Protein AF-Q2JQ78-F1 (afdb_monomer)

Solvent-accessible surface area (backbone atoms only — not comparable to full-atom values): 18588 Å² total; per-residue (Å²): 128,64,67,67,65,54,50,42,49,51,51,59,55,33,36,48,46,85,69,67,53,50,72,36,75,57,33,72,91,80,55,42,45,44,37,65,23,71,69,42,45,49,36,38,41,48,26,50,30,53,57,26,46,60,62,73,39,66,63,47,40,80,35,76,85,45,30,61,22,7,20,29,17,6,35,26,30,44,56,63,72,50,88,55,52,74,58,56,84,85,44,54,62,59,44,74,51,17,34,50,19,23,56,42,23,47,77,50,73,47,72,48,88,76,69,90,59,97,54,70,27,56,49,55,20,34,63,52,29,37,42,66,44,30,71,55,80,77,35,52,51,48,39,44,47,34,30,44,70,64,30,60,31,36,38,30,28,26,56,12,67,33,80,44,83,50,96,95,42,38,36,31,9,32,14,36,32,56,83,26,70,37,86,84,52,73,73,56,87,56,49,41,46,74,21,65,78,21,68,42,63,82,34,42,84,47,70,92,54,62,75,36,72,48,67,31,38,43,28,47,62,45,93,93,48,60,55,43,54,90,61,50,44,77,46,39,25,35,65,84,81,63,49,76,43,57,69,43,76,76,38,71,21,62,69,81,35,60,52,50,31,41,21,31,39,48,41,89,65,61,67,74,39,50,34,34,40,40,40,31,43,33,20,55,68,83,47,74,68,39,72,48,73,46,45,29,30,30,37,58,74,72,69,75,64,90,81,70,80,74,79,81,74,88,75,67,90,71,68,87,78,80,81,72,82,88,76,84,83,75,63,85,72,96,78,132

Sequence (336 aa):
MPIASFLCRLDRQTRSFTGPIYAEQPQVATCNPGRLTPAAAQKMMDRLNFLRLLHQLPPVKLNPQFLEAAQQAALMQVANGTLSHQPPPSWRCFTPAGEAGSRFSNLAVGPILELNGPDPGRVLARQVDIYFAEPGRENFVDVGHRRWNLYPQYAQGAYGIVFDPRAGRVTQANANWIFGFDESVPDPEFIAFPEKDGYLYRLEGFSGQPLSAYRWSFSVPSRGGKADLSQAQVRITDALSGEPVPVGDLRVGDPAFGLETLTYSVGSIQPNRNYTFEISGIRLNGGPPRSYRYTTALYDCDPQTSQRPAPLTEGLGIPPRLLWQREPFNSFNPLN

Nearest PDB structures (foldseek):
  5vhg-assembly1_A  TM=5.934E-01  e=1.407E-04  Homo sapiens
  3u3l-assembly1_C  TM=5.847E-01  e=9.484E-02  Tabanus yao
  3u3u-assembly1_C  TM=5.518E-01  e=7.109E-02  Tabanus yao
  6atz-assembly2_D  TM=3.878E-01  e=2.827E-02  Homo sapiens
  3r18-assembly1_A-2  TM=4.630E-01  e=2.385E-01  Gallus gallus

Radius of gyration: 19.91 Å; Cα contacts (8 Å, |Δi|>4): 704; chains: 1; bounding box: 54×47×58 Å

Mean predicted aligned error: 8.33 Å

Secondary structure (DSSP, 8-state):
--HHHHHHHHHHHHT---S-SEEE--BTTTTB--EE-HHHHHHHHHHHHHHHHHTTPPPPEE-HHHHHHHHHHHHHHHHHTS--SS--TTSTT--HHHHHHHHTEEEEEEEETT-SSS-THHHHGGGTTHHHH--STTHHHH-HHHHHHT-TTB-EEEEEEEEEEETTEEEEEEEEE---B-TTSPPPS-EEESPTT-B----TTSTTS-GGGSPEEEE---TTS-EE-TT-EEEEEETTT-PEEPEEEEEEPPTTSSS-EEEEEE----TT-EEEEEEEEEEETT--EEEEEEEEE---SSPPPS-----SSSSS---GGGS-------------

pLDDT: mean 82.36, std 19.75, range [24.27, 98.62]

Structure (mmCIF, N/CA/C/O backbone):
data_AF-Q2JQ78-F1
#
_entry.id   AF-Q2JQ78-F1
#
loop_
_atom_site.group_PDB
_atom_site.id
_atom_site.type_symbol
_atom_site.label_atom_id
_atom_site.label_alt_id
_atom_site.label_comp_id
_atom_site.label_asym_id
_atom_site.label_entity_id
_atom_site.label_seq_id
_atom_site.pdbx_PDB_ins_code
_atom_site.Cartn_x
_atom_site.Cartn_y
_atom_site.Cartn_z
_atom_site.occupancy
_atom_site.B_iso_or_equiv
_atom_site.auth_seq_id
_atom_site.auth_comp_id
_atom_site.auth_asym_id
_atom_site.auth_atom_id
_atom_site.pdbx_PDB_model_num
ATOM 1 N N . MET A 1 1 ? -17.417 23.786 1.562 1.00 49.81 1 MET A N 1
ATOM 2 C CA . MET A 1 1 ? -17.622 22.462 0.925 1.00 49.81 1 MET A CA 1
ATOM 3 C C . MET A 1 1 ? -17.440 21.414 2.007 1.00 49.81 1 MET A C 1
ATOM 5 O O . MET A 1 1 ? -16.446 21.537 2.713 1.00 49.81 1 MET A O 1
ATOM 9 N N . PRO A 1 2 ? -18.353 20.449 2.200 1.00 73.94 2 PRO A N 1
ATOM 10 C CA . PRO A 1 2 ? -18.139 19.410 3.204 1.00 73.94 2 PRO A CA 1
ATOM 11 C C . PRO A 1 2 ? -16.862 18.624 2.864 1.00 73.94 2 PRO A C 1
ATOM 13 O O . PRO A 1 2 ? -16.598 18.356 1.689 1.00 73.94 2 PRO A O 1
ATOM 16 N N . ILE A 1 3 ? -16.060 18.304 3.885 1.00 76.50 3 ILE A N 1
ATOM 17 C CA . ILE A 1 3 ? -14.733 17.664 3.775 1.00 76.50 3 ILE A CA 1
ATOM 18 C C . ILE A 1 3 ? -14.784 16.414 2.878 1.00 76.50 3 ILE A C 1
ATOM 20 O O . ILE A 1 3 ? -13.927 16.245 2.013 1.00 76.50 3 ILE A O 1
ATOM 24 N N . ALA A 1 4 ? -15.855 15.620 2.972 1.00 76.12 4 ALA A N 1
ATOM 25 C CA . ALA A 1 4 ? -16.069 14.433 2.143 1.00 76.12 4 ALA A CA 1
ATOM 26 C C . ALA A 1 4 ? -16.070 14.730 0.629 1.00 76.12 4 ALA A C 1
ATOM 28 O O . ALA A 1 4 ? -15.427 14.024 -0.141 1.00 76.12 4 ALA A O 1
ATOM 29 N N . SER A 1 5 ? -16.717 15.810 0.173 1.00 80.25 5 SER A N 1
ATOM 30 C CA . SER A 1 5 ? -16.731 16.162 -1.257 1.00 80.25 5 SER A CA 1
ATOM 31 C C . SER A 1 5 ? -15.359 16.597 -1.769 1.00 80.25 5 SER A C 1
ATOM 33 O O . SER A 1 5 ? -15.053 16.418 -2.948 1.00 80.25 5 SER A O 1
ATOM 35 N N . PHE A 1 6 ? -14.540 17.199 -0.906 1.00 84.62 6 PHE A N 1
ATOM 36 C CA . PHE A 1 6 ? -13.162 17.538 -1.245 1.00 84.62 6 PHE A CA 1
ATOM 37 C C . PHE A 1 6 ? -12.303 16.273 -1.361 1.00 84.62 6 PHE A C 1
ATOM 39 O O . PHE A 1 6 ? -11.640 16.103 -2.384 1.00 84.62 6 PHE A O 1
ATOM 46 N N . LEU A 1 7 ? -12.403 15.354 -0.395 1.00 84.12 7 LEU A N 1
ATOM 47 C CA . LEU A 1 7 ? -11.703 14.067 -0.422 1.00 84.12 7 LEU A CA 1
ATOM 48 C C . LEU A 1 7 ? -12.108 13.206 -1.629 1.00 84.12 7 LEU A C 1
ATOM 50 O O . LEU A 1 7 ? -11.225 12.720 -2.328 1.00 84.12 7 LEU A O 1
ATOM 54 N N . CYS A 1 8 ? -13.400 13.134 -1.978 1.00 83.12 8 CYS A N 1
ATOM 55 C CA . CYS A 1 8 ? -13.855 12.452 -3.200 1.00 83.12 8 CYS A CA 1
ATOM 56 C C . CYS A 1 8 ? -13.219 13.021 -4.476 1.00 83.12 8 CYS A C 1
ATOM 58 O O . CYS A 1 8 ? -12.917 12.286 -5.417 1.00 83.12 8 CYS A O 1
ATOM 60 N N . ARG A 1 9 ? -13.034 14.346 -4.557 1.00 86.25 9 ARG A N 1
ATOM 61 C CA . ARG A 1 9 ? -12.376 14.954 -5.723 1.00 86.25 9 ARG A CA 1
ATOM 62 C C . ARG A 1 9 ? -10.888 14.631 -5.756 1.00 86.25 9 ARG A C 1
ATOM 64 O O . ARG A 1 9 ? -10.391 14.314 -6.833 1.00 86.25 9 ARG A O 1
ATOM 71 N N . LEU A 1 10 ? -10.205 14.680 -4.612 1.00 88.44 10 LEU A N 1
ATOM 72 C CA . LEU A 1 10 ? -8.795 14.295 -4.517 1.00 88.44 10 LEU A CA 1
ATOM 73 C C . LEU A 1 10 ? -8.581 12.816 -4.858 1.00 88.44 10 LEU A C 1
ATOM 75 O O . LEU A 1 10 ? -7.669 12.500 -5.618 1.00 88.44 10 LEU A O 1
ATOM 79 N N . ASP A 1 11 ? -9.445 11.916 -4.388 1.00 86.81 11 ASP A N 1
ATOM 80 C CA . ASP A 1 11 ? -9.409 10.497 -4.756 1.00 86.81 11 ASP A CA 1
ATOM 81 C C . ASP A 1 11 ? -9.483 10.318 -6.280 1.00 86.81 11 ASP A C 1
ATOM 83 O O . ASP A 1 11 ? -8.595 9.722 -6.897 1.00 86.81 11 ASP A O 1
ATOM 87 N N . ARG A 1 12 ? -10.492 10.927 -6.916 1.00 85.56 12 ARG A N 1
ATOM 88 C CA . ARG A 1 12 ? -10.679 10.870 -8.375 1.00 85.56 12 ARG A CA 1
ATOM 89 C C . ARG A 1 12 ? -9.495 11.441 -9.147 1.00 85.56 12 ARG A C 1
ATOM 91 O O . ARG A 1 12 ? -9.110 10.882 -10.178 1.00 85.56 12 ARG A O 1
ATOM 98 N N . GLN A 1 13 ? -8.930 12.542 -8.657 1.00 88.81 13 GLN A N 1
ATOM 99 C CA . GLN A 1 13 ? -7.751 13.162 -9.246 1.00 88.81 13 GLN A CA 1
ATOM 100 C C . GLN A 1 13 ? -6.528 12.258 -9.121 1.00 88.81 13 GLN A C 1
ATOM 102 O O . GLN A 1 13 ? -5.832 12.072 -10.113 1.00 88.81 13 GLN A O 1
ATOM 107 N N . THR A 1 14 ? -6.257 11.669 -7.956 1.00 89.69 14 THR A N 1
ATOM 108 C CA . THR A 1 14 ? -5.029 10.889 -7.720 1.00 89.69 14 THR A CA 1
ATOM 109 C C . THR A 1 14 ? -5.043 9.505 -8.358 1.00 89.69 14 THR A C 1
ATOM 111 O O . THR A 1 14 ? -3.990 9.027 -8.764 1.00 89.69 14 THR A O 1
ATOM 114 N N . ARG A 1 15 ? -6.208 8.886 -8.560 1.00 85.06 15 ARG A N 1
ATOM 115 C CA . ARG A 1 15 ? -6.311 7.561 -9.202 1.00 85.06 15 ARG A CA 1
ATOM 116 C C . ARG A 1 15 ? -6.318 7.569 -10.737 1.00 85.06 15 ARG A C 1
ATOM 118 O O . ARG A 1 15 ? -6.334 6.503 -11.344 1.00 85.06 15 ARG A O 1
ATOM 125 N N . SER A 1 16 ? -6.364 8.744 -11.365 1.00 84.75 16 SER A N 1
ATOM 126 C CA . SER A 1 16 ? -6.473 8.880 -12.825 1.00 84.75 16 SER A CA 1
ATOM 127 C C . SER A 1 16 ? -5.202 9.498 -13.399 1.00 84.75 16 SER A C 1
ATOM 129 O O . SER A 1 16 ? -4.798 10.580 -12.972 1.00 84.75 16 SER A O 1
ATOM 131 N N . PHE A 1 17 ? -4.581 8.843 -14.378 1.00 88.56 17 PHE A N 1
ATOM 132 C CA . PHE A 1 17 ? -3.458 9.390 -15.136 1.00 88.56 17 PHE A CA 1
ATOM 133 C C . PHE A 1 17 ? -3.844 9.561 -16.603 1.00 88.56 17 PHE A C 1
ATOM 135 O O . PHE A 1 17 ? -4.553 8.730 -17.164 1.00 88.56 17 PHE A O 1
ATOM 142 N N . THR A 1 18 ? -3.356 10.630 -17.223 1.00 87.44 18 THR A N 1
ATOM 143 C CA . THR A 1 18 ? -3.492 10.872 -18.659 1.00 87.44 18 THR A CA 1
ATOM 144 C C . THR A 1 18 ? -2.144 11.344 -19.167 1.00 87.44 18 THR A C 1
ATOM 146 O O . THR A 1 18 ? -1.603 12.329 -18.669 1.00 87.44 18 THR A O 1
ATOM 149 N N . GLY A 1 19 ? -1.593 10.621 -20.135 1.00 88.75 19 GLY A N 1
ATOM 150 C CA . GLY A 1 19 ? -0.266 10.883 -20.674 1.00 88.75 19 GLY A CA 1
ATOM 151 C C . GLY A 1 19 ? 0.529 9.599 -20.903 1.00 88.75 19 GLY A C 1
ATOM 152 O O . GLY A 1 19 ? 0.076 8.507 -20.549 1.00 88.75 19 GLY A O 1
ATOM 153 N N . PRO A 1 20 ? 1.722 9.708 -21.505 1.00 90.88 20 PRO A N 1
ATOM 154 C CA . PRO A 1 20 ? 2.583 8.558 -21.730 1.00 90.88 20 PRO A CA 1
ATOM 155 C C . PRO A 1 20 ? 3.099 7.998 -20.400 1.00 90.88 20 PRO A C 1
ATOM 157 O O . PRO A 1 20 ? 3.722 8.708 -19.606 1.00 90.88 20 PRO A O 1
ATOM 160 N N . ILE A 1 21 ? 2.866 6.704 -20.172 1.00 92.25 21 ILE A N 1
ATOM 161 C CA . ILE A 1 21 ? 3.424 5.983 -19.018 1.00 92.25 21 ILE A CA 1
ATOM 162 C C . ILE A 1 21 ? 4.933 5.825 -19.176 1.00 92.25 21 ILE A C 1
ATOM 164 O O . ILE A 1 21 ? 5.691 6.071 -18.242 1.00 92.25 21 ILE A O 1
ATOM 168 N N . TYR A 1 22 ? 5.362 5.453 -20.379 1.00 94.81 22 TYR A N 1
ATOM 169 C CA . TYR A 1 22 ? 6.739 5.105 -20.680 1.00 94.81 22 TYR A CA 1
ATOM 170 C C . TYR A 1 22 ? 7.429 6.205 -21.485 1.00 94.81 22 TYR A C 1
ATOM 172 O O . TYR A 1 22 ? 6.936 6.617 -22.533 1.00 94.81 22 TYR A O 1
ATOM 180 N N . ALA A 1 23 ? 8.581 6.658 -20.991 1.00 96.50 23 ALA A N 1
ATOM 181 C CA . ALA A 1 23 ? 9.566 7.388 -21.783 1.00 96.50 23 ALA A CA 1
ATOM 182 C C . ALA A 1 23 ? 10.298 6.438 -22.745 1.00 96.50 23 ALA A C 1
ATOM 184 O O . ALA A 1 23 ? 10.676 6.837 -23.841 1.00 96.50 23 ALA A O 1
ATOM 185 N N . GLU A 1 24 ? 10.459 5.178 -22.338 1.00 96.94 24 GLU A N 1
ATOM 186 C CA . GLU A 1 24 ? 10.954 4.079 -23.162 1.00 96.94 24 GLU A CA 1
ATOM 187 C C . GLU A 1 24 ? 10.096 2.842 -22.897 1.00 96.94 24 GLU A C 1
ATOM 189 O O . GLU A 1 24 ? 9.910 2.453 -21.743 1.00 96.94 24 GLU A O 1
ATOM 194 N N . GLN A 1 25 ? 9.538 2.252 -23.953 1.00 94.94 25 GLN A N 1
ATOM 195 C CA . GLN A 1 25 ? 8.624 1.118 -23.828 1.00 94.94 25 GLN A CA 1
ATOM 196 C C . GLN A 1 25 ? 9.365 -0.130 -23.320 1.00 94.94 25 GLN A C 1
ATOM 198 O O . GLN A 1 25 ? 10.404 -0.475 -23.890 1.00 94.94 25 GLN A O 1
ATOM 203 N N . PRO A 1 26 ? 8.839 -0.837 -22.302 1.00 95.19 26 PRO A N 1
ATOM 204 C CA . PRO A 1 26 ? 9.400 -2.113 -21.883 1.00 95.19 26 PRO A CA 1
ATOM 205 C C . PRO A 1 26 ? 9.226 -3.165 -22.983 1.00 95.19 26 PRO A C 1
ATOM 207 O O . PRO A 1 26 ? 8.219 -3.193 -23.691 1.00 95.19 26 PRO A O 1
ATOM 210 N N . GLN A 1 27 ? 10.194 -4.069 -23.100 1.00 94.50 27 GLN A N 1
ATOM 211 C CA . GLN A 1 27 ? 10.146 -5.200 -24.021 1.00 94.50 27 GLN A CA 1
ATOM 212 C C . GLN A 1 27 ? 10.520 -6.481 -23.280 1.00 94.50 27 GLN A C 1
ATOM 214 O O . GLN A 1 27 ? 11.691 -6.813 -23.101 1.00 94.50 27 GLN A O 1
ATOM 219 N N . VAL A 1 28 ? 9.504 -7.247 -22.888 1.00 93.88 28 VAL A N 1
ATOM 220 C CA . VAL A 1 28 ? 9.691 -8.512 -22.161 1.00 93.88 28 VAL A CA 1
ATOM 221 C C . VAL A 1 28 ? 10.405 -9.565 -23.015 1.00 93.88 28 VAL A C 1
ATOM 223 O O . VAL A 1 28 ? 11.178 -10.377 -22.503 1.00 93.88 28 VAL A O 1
ATOM 226 N N . ALA A 1 29 ? 10.201 -9.528 -24.336 1.00 92.75 29 ALA A N 1
ATOM 227 C CA . ALA A 1 29 ? 10.841 -10.448 -25.271 1.00 92.75 29 ALA A CA 1
ATOM 228 C C . ALA A 1 29 ? 12.377 -10.351 -25.233 1.00 92.75 29 ALA A C 1
ATOM 230 O O . ALA A 1 29 ? 13.047 -11.383 -25.183 1.00 92.75 29 ALA A O 1
ATOM 231 N N . THR A 1 30 ? 12.903 -9.125 -25.208 1.00 95.75 30 THR A N 1
ATOM 232 C CA . THR A 1 30 ? 14.333 -8.782 -25.286 1.00 95.75 30 THR A CA 1
ATOM 233 C C . THR A 1 30 ? 14.927 -8.366 -23.938 1.00 95.75 30 THR A C 1
ATOM 235 O O . THR A 1 30 ? 16.081 -7.957 -23.879 1.00 95.75 30 THR A O 1
ATOM 238 N N . CYS A 1 31 ? 14.158 -8.493 -22.854 1.00 97.38 31 CYS A N 1
ATOM 239 C CA . CYS A 1 31 ? 14.548 -8.103 -21.502 1.00 97.38 31 CYS A CA 1
ATOM 240 C C . CYS A 1 31 ? 14.942 -6.626 -21.347 1.00 97.38 31 CYS A C 1
ATOM 242 O O . CYS A 1 31 ? 15.781 -6.290 -20.515 1.00 97.38 31 CYS A O 1
ATOM 244 N N . ASN A 1 32 ? 14.297 -5.735 -22.104 1.00 97.56 32 ASN A N 1
ATOM 245 C CA . ASN A 1 32 ? 14.408 -4.300 -21.867 1.00 97.56 32 ASN A CA 1
ATOM 246 C C . ASN A 1 32 ? 13.359 -3.868 -20.818 1.00 97.56 32 ASN A C 1
ATOM 248 O O . ASN A 1 32 ? 12.160 -3.998 -21.087 1.00 97.56 32 ASN A O 1
ATOM 252 N N . PRO A 1 33 ? 13.758 -3.340 -19.646 1.00 96.12 33 PRO A N 1
ATOM 253 C CA . PRO A 1 33 ? 12.820 -2.875 -18.617 1.00 96.12 33 PRO A CA 1
ATOM 254 C C . PRO A 1 33 ? 12.036 -1.623 -19.025 1.00 96.12 33 PRO A C 1
ATOM 256 O O . PRO A 1 33 ? 11.016 -1.311 -18.404 1.00 96.12 33 PRO A O 1
ATOM 259 N N . GLY A 1 34 ? 12.485 -0.914 -20.063 1.00 96.62 34 GLY A N 1
ATOM 260 C CA . GLY A 1 34 ? 11.975 0.398 -20.421 1.00 96.62 34 GLY A CA 1
ATOM 261 C C . GLY A 1 34 ? 12.213 1.415 -19.306 1.00 96.62 34 GLY A C 1
ATOM 262 O O . GLY A 1 34 ? 12.994 1.204 -18.376 1.00 96.62 34 GLY A O 1
ATOM 263 N N . ARG A 1 35 ? 11.510 2.543 -19.385 1.00 96.75 35 ARG A N 1
ATOM 264 C CA . ARG A 1 35 ? 11.612 3.623 -18.402 1.00 96.75 35 ARG A CA 1
ATOM 265 C C . ARG A 1 35 ? 10.306 4.385 -18.302 1.00 96.75 35 ARG A C 1
ATOM 267 O O . ARG A 1 35 ? 9.748 4.797 -19.318 1.00 96.75 35 ARG A O 1
ATOM 274 N N . LEU A 1 36 ? 9.843 4.622 -17.079 1.00 96.69 36 LEU A N 1
ATOM 275 C CA . LEU A 1 36 ? 8.675 5.463 -16.827 1.00 96.69 36 LEU A CA 1
ATOM 276 C C . LEU A 1 36 ? 8.971 6.931 -17.144 1.00 96.69 36 LEU A C 1
ATOM 278 O O . LEU A 1 36 ? 10.099 7.408 -16.997 1.00 96.69 36 LEU A O 1
ATOM 282 N N . THR A 1 37 ? 7.946 7.674 -17.556 1.00 96.94 37 THR A N 1
ATOM 283 C CA . THR A 1 37 ? 8.034 9.135 -17.565 1.00 96.94 37 THR A CA 1
ATOM 284 C C . THR A 1 37 ? 8.059 9.662 -16.125 1.00 96.94 37 THR A C 1
ATOM 286 O O . THR A 1 37 ? 7.443 9.056 -15.241 1.00 96.94 37 THR A O 1
ATOM 289 N N . PRO A 1 38 ? 8.706 10.814 -15.858 1.00 96.19 38 PRO A N 1
ATOM 290 C CA . PRO A 1 38 ? 8.665 11.430 -14.531 1.00 96.19 38 PRO A CA 1
ATOM 291 C C . PRO A 1 38 ? 7.235 11.675 -14.032 1.00 96.19 38 PRO A C 1
ATOM 293 O O . PRO A 1 38 ? 6.947 11.461 -12.860 1.00 96.19 38 PRO A O 1
ATOM 296 N N . ALA A 1 39 ? 6.320 12.054 -14.933 1.00 95.88 39 ALA A N 1
ATOM 297 C CA . ALA A 1 39 ? 4.914 12.268 -14.606 1.00 95.88 39 ALA A CA 1
ATOM 298 C C . ALA A 1 39 ? 4.204 10.972 -14.181 1.00 95.88 39 ALA A C 1
ATOM 300 O O . ALA A 1 39 ? 3.449 10.986 -13.213 1.00 95.88 39 ALA A O 1
ATOM 301 N N . ALA A 1 40 ? 4.459 9.851 -14.864 1.00 95.31 40 ALA A N 1
ATOM 302 C CA . ALA A 1 40 ? 3.882 8.556 -14.507 1.00 95.31 40 ALA A CA 1
ATOM 303 C C . ALA A 1 40 ? 4.417 8.042 -13.161 1.00 95.31 40 ALA A C 1
ATOM 305 O O . ALA A 1 40 ? 3.631 7.623 -12.311 1.00 95.31 40 ALA A O 1
ATOM 306 N N . ALA A 1 41 ? 5.733 8.136 -12.941 1.00 96.19 41 ALA A N 1
ATOM 307 C CA . ALA A 1 41 ? 6.358 7.760 -11.673 1.00 96.19 41 ALA A CA 1
ATOM 308 C C . ALA A 1 41 ? 5.816 8.600 -10.505 1.00 96.19 41 ALA A C 1
ATOM 310 O O . ALA A 1 41 ? 5.381 8.053 -9.491 1.00 96.19 41 ALA A O 1
ATOM 311 N N . GLN A 1 42 ? 5.762 9.927 -10.673 1.00 96.75 42 GLN A N 1
ATOM 312 C CA . GLN A 1 42 ? 5.208 10.824 -9.661 1.00 96.75 42 GLN A CA 1
ATOM 313 C C . GLN A 1 42 ? 3.733 10.520 -9.387 1.00 96.75 42 GLN A C 1
ATOM 315 O O . GLN A 1 42 ? 3.306 10.550 -8.239 1.00 96.75 42 GLN A O 1
ATOM 320 N N . LYS A 1 43 ? 2.958 10.143 -10.408 1.00 96.19 43 LYS A N 1
ATOM 321 C CA . LYS A 1 43 ? 1.535 9.857 -10.234 1.00 96.19 43 LYS A CA 1
ATOM 322 C C . LYS A 1 43 ? 1.253 8.685 -9.293 1.00 96.19 43 LYS A C 1
ATOM 324 O O . LYS A 1 43 ? 0.303 8.746 -8.513 1.00 96.19 43 LYS A O 1
ATOM 329 N N . MET A 1 44 ? 2.054 7.623 -9.356 1.00 95.88 44 MET A N 1
ATOM 330 C CA . MET A 1 44 ? 1.917 6.498 -8.424 1.00 95.88 44 MET A CA 1
ATOM 331 C C . MET A 1 44 ? 2.254 6.938 -6.990 1.00 95.88 44 MET A C 1
ATOM 333 O O . MET A 1 44 ? 1.544 6.576 -6.052 1.00 95.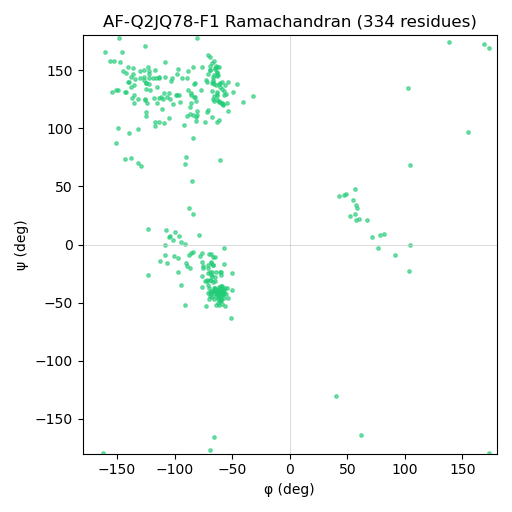88 44 MET A O 1
ATOM 337 N N . MET A 1 45 ? 3.255 7.810 -6.825 1.00 97.38 45 MET A N 1
ATOM 338 C CA . MET A 1 45 ? 3.569 8.413 -5.525 1.00 97.38 45 MET A CA 1
ATOM 339 C C . MET A 1 45 ? 2.444 9.321 -5.019 1.00 97.38 45 MET A C 1
ATOM 341 O O . MET A 1 45 ? 2.108 9.262 -3.841 1.00 97.38 45 MET A O 1
ATOM 345 N N . ASP A 1 46 ? 1.811 10.115 -5.886 1.00 96.75 46 ASP A N 1
ATOM 346 C CA . ASP A 1 46 ? 0.669 10.961 -5.517 1.00 96.75 46 ASP A CA 1
ATOM 347 C C . ASP A 1 46 ? -0.507 10.119 -5.017 1.00 96.75 46 ASP A C 1
ATOM 349 O O . ASP A 1 46 ? -1.169 10.490 -4.046 1.00 96.75 46 ASP A O 1
ATOM 353 N N . ARG A 1 47 ? -0.756 8.965 -5.653 1.00 95.19 47 ARG A N 1
ATOM 354 C CA . ARG A 1 47 ? -1.781 8.032 -5.188 1.00 95.19 47 ARG A CA 1
ATOM 355 C C . ARG A 1 47 ? -1.434 7.471 -3.817 1.00 95.19 47 ARG A C 1
ATOM 357 O O . ARG A 1 47 ? -2.257 7.603 -2.919 1.00 95.19 47 ARG A O 1
ATOM 364 N N . LEU A 1 48 ? -0.226 6.935 -3.632 1.00 96.44 48 LEU A N 1
ATOM 365 C CA . LEU A 1 48 ? 0.251 6.453 -2.330 1.00 96.44 48 LEU A CA 1
ATOM 366 C C . LEU A 1 48 ? 0.122 7.534 -1.247 1.00 96.44 48 LEU A C 1
ATOM 368 O O . LEU A 1 48 ? -0.379 7.268 -0.156 1.00 96.44 48 LEU A O 1
ATOM 372 N N . ASN A 1 49 ? 0.533 8.761 -1.557 1.00 97.19 49 ASN A N 1
ATOM 373 C CA . ASN A 1 49 ? 0.505 9.879 -0.624 1.00 97.19 49 ASN A CA 1
ATOM 374 C C . ASN A 1 49 ? -0.912 10.345 -0.297 1.00 97.19 49 ASN A C 1
ATOM 376 O O . ASN A 1 49 ? -1.145 10.776 0.827 1.00 97.19 49 ASN A O 1
ATOM 380 N N . PHE A 1 50 ? -1.869 10.208 -1.217 1.00 93.88 50 PHE A N 1
ATOM 381 C CA . PHE A 1 50 ? -3.280 10.390 -0.888 1.00 93.88 50 PHE A CA 1
ATOM 382 C C . PHE A 1 50 ? -3.763 9.338 0.113 1.00 93.88 50 PHE A C 1
ATOM 384 O O . PHE A 1 50 ? -4.400 9.707 1.094 1.00 93.88 50 PHE A O 1
ATOM 391 N N . LEU A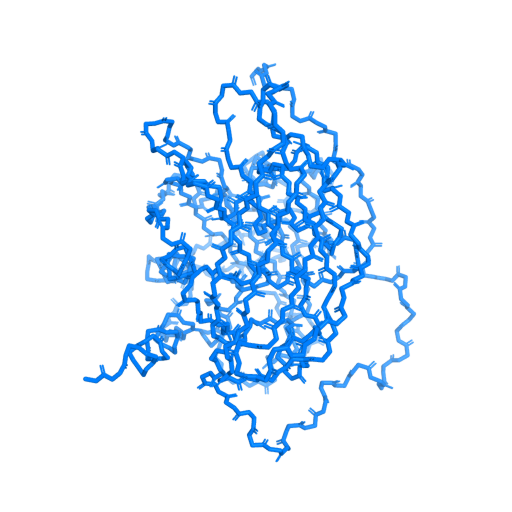 1 51 ? -3.406 8.059 -0.065 1.00 92.44 51 LEU A N 1
ATOM 392 C CA . LEU A 1 51 ? -3.779 7.023 0.907 1.00 92.44 51 LEU A CA 1
ATOM 393 C C . LEU A 1 51 ? -3.137 7.317 2.269 1.00 92.44 51 LEU A C 1
ATOM 395 O O . LEU A 1 51 ? -3.828 7.356 3.279 1.00 92.44 51 LEU A O 1
ATOM 399 N N . ARG A 1 52 ? -1.839 7.636 2.302 1.00 94.69 52 ARG A N 1
ATOM 400 C CA . ARG A 1 52 ? -1.119 8.005 3.535 1.00 94.69 52 ARG A CA 1
ATOM 401 C C . ARG A 1 52 ? -1.684 9.255 4.215 1.00 94.69 52 ARG A C 1
ATOM 403 O O . ARG A 1 52 ? -1.755 9.282 5.441 1.00 94.69 52 ARG A O 1
ATOM 410 N N . LEU A 1 53 ? -2.140 10.245 3.444 1.00 92.69 53 LEU A N 1
ATOM 411 C CA . LEU A 1 53 ? -2.795 11.448 3.965 1.00 92.69 53 LEU A CA 1
ATOM 412 C C . LEU A 1 53 ? -4.058 11.107 4.763 1.00 92.69 53 LEU A C 1
ATOM 414 O O . LEU A 1 53 ? -4.272 11.700 5.818 1.00 92.69 53 LEU A O 1
ATOM 418 N N . LEU A 1 54 ? -4.865 10.147 4.299 1.00 89.50 54 LEU A N 1
ATOM 419 C CA . LEU A 1 54 ? -6.057 9.699 5.029 1.00 89.50 54 LEU A CA 1
ATOM 420 C C . LEU A 1 54 ? -5.673 9.142 6.408 1.00 89.50 54 LEU A C 1
ATOM 422 O O . LEU A 1 54 ? -6.273 9.498 7.418 1.00 89.50 54 LEU A O 1
ATOM 426 N N . HIS A 1 55 ? -4.579 8.383 6.481 1.00 91.81 55 HIS A N 1
ATOM 427 C CA . HIS A 1 55 ? -4.029 7.871 7.740 1.00 91.81 55 HIS A CA 1
ATOM 428 C C . HIS A 1 55 ? -3.207 8.902 8.539 1.00 91.81 55 HIS A C 1
ATOM 430 O O . HIS A 1 55 ? -2.592 8.537 9.539 1.00 91.81 55 HIS A O 1
ATOM 436 N N . GLN A 1 56 ? -3.197 10.178 8.132 1.00 91.88 56 GLN A N 1
ATOM 437 C CA . GLN A 1 56 ? -2.450 11.266 8.783 1.00 91.88 56 GLN A CA 1
ATOM 438 C C . GLN A 1 56 ? -0.935 11.007 8.842 1.00 91.88 56 GLN A C 1
ATOM 440 O O . GLN A 1 56 ? -0.249 11.436 9.770 1.00 91.88 56 GLN A O 1
ATOM 445 N N . LEU A 1 57 ? -0.407 10.304 7.839 1.00 94.19 57 LEU A N 1
ATOM 446 C CA . LEU A 1 57 ? 1.012 9.993 7.705 1.00 94.19 57 LEU A CA 1
ATOM 447 C C . LEU A 1 57 ? 1.713 10.991 6.772 1.00 94.19 57 LEU A C 1
ATOM 449 O O . LEU A 1 57 ? 1.094 11.504 5.833 1.00 94.19 57 LEU A O 1
ATOM 453 N N . PRO A 1 58 ? 3.019 11.247 6.973 1.00 96.06 58 PRO A N 1
ATOM 454 C CA . PRO A 1 58 ? 3.784 12.100 6.076 1.00 96.06 58 PRO A CA 1
ATOM 455 C C . PRO A 1 58 ? 3.896 11.482 4.672 1.00 96.06 58 PRO A C 1
ATOM 457 O O . PRO A 1 58 ? 3.880 10.252 4.527 1.00 96.06 58 PRO A O 1
ATOM 460 N N . PRO A 1 59 ? 4.039 12.316 3.628 1.00 97.62 59 PRO A N 1
ATOM 461 C CA . PRO A 1 59 ? 4.192 11.834 2.265 1.00 97.62 59 PRO A CA 1
ATOM 462 C C . PRO A 1 59 ? 5.560 11.175 2.046 1.00 97.62 59 PRO A C 1
ATOM 464 O O . PRO A 1 59 ? 6.578 11.620 2.573 1.00 97.62 59 PRO A O 1
ATOM 467 N N . VAL A 1 60 ? 5.578 10.162 1.186 1.00 98.38 60 VAL A N 1
ATOM 468 C CA . VAL A 1 60 ? 6.776 9.521 0.644 1.00 98.38 60 VAL A CA 1
ATOM 469 C C . VAL A 1 60 ? 7.245 10.307 -0.577 1.00 98.38 60 VAL A C 1
ATOM 471 O O . VAL A 1 60 ? 6.473 10.575 -1.503 1.00 98.38 60 VAL A O 1
ATOM 474 N N . LYS A 1 61 ? 8.526 10.668 -0.605 1.00 98.19 61 LYS A N 1
ATOM 475 C CA . LYS A 1 61 ? 9.164 11.321 -1.750 1.00 98.19 61 LYS A CA 1
ATOM 476 C C . LYS A 1 61 ? 9.592 10.278 -2.778 1.00 98.19 61 LYS A C 1
ATOM 478 O O . LYS A 1 61 ? 10.145 9.240 -2.423 1.00 98.19 61 LYS A O 1
ATOM 483 N N . LEU A 1 62 ? 9.383 10.574 -4.059 1.00 97.94 62 LEU A N 1
ATOM 484 C CA . LEU A 1 62 ? 9.974 9.781 -5.131 1.00 97.94 62 LEU A CA 1
ATOM 485 C C . LEU A 1 62 ? 11.503 9.855 -5.026 1.00 97.94 62 LEU A C 1
ATOM 487 O O . LEU A 1 62 ? 12.059 10.953 -5.071 1.00 97.94 62 LEU A O 1
ATOM 491 N N . ASN A 1 63 ? 12.174 8.709 -4.927 1.00 97.25 63 ASN A N 1
ATOM 492 C CA . ASN A 1 63 ? 13.624 8.623 -5.047 1.00 97.25 63 ASN A CA 1
ATOM 493 C C . ASN A 1 63 ? 13.995 8.036 -6.422 1.00 97.25 63 ASN A C 1
ATOM 495 O O . ASN A 1 63 ? 13.802 6.840 -6.656 1.00 97.25 63 ASN A O 1
ATOM 499 N N . PRO A 1 64 ? 14.555 8.851 -7.338 1.00 93.69 64 PRO A N 1
ATOM 500 C CA . PRO A 1 64 ? 14.933 8.389 -8.669 1.00 93.69 64 PRO A CA 1
ATOM 501 C C . PRO A 1 64 ? 15.966 7.257 -8.683 1.00 93.69 64 PRO A C 1
ATOM 503 O O . PRO A 1 64 ? 16.004 6.502 -9.649 1.00 93.69 64 PRO A O 1
ATOM 506 N N . GLN A 1 65 ? 16.773 7.107 -7.627 1.00 94.56 65 GLN A N 1
ATOM 507 C CA . GLN A 1 65 ? 17.777 6.042 -7.526 1.00 94.56 65 GLN A CA 1
ATOM 508 C C . GLN A 1 65 ? 17.138 4.651 -7.398 1.00 94.56 65 GLN A C 1
ATOM 510 O O . GLN A 1 65 ? 17.756 3.660 -7.770 1.00 94.56 65 GLN A O 1
ATOM 515 N N . PHE A 1 66 ? 15.893 4.564 -6.917 1.00 97.12 66 PHE A N 1
ATOM 516 C CA . PHE A 1 66 ? 15.178 3.293 -6.762 1.00 97.12 66 PHE A CA 1
ATOM 517 C C . PHE A 1 66 ? 14.368 2.905 -8.007 1.00 97.12 66 PHE A C 1
ATOM 519 O O . PHE A 1 66 ? 13.970 1.748 -8.145 1.00 97.12 66 PHE A O 1
ATOM 526 N N . LEU A 1 67 ? 14.128 3.847 -8.931 1.00 96.44 67 LEU A N 1
ATOM 527 C CA . LEU A 1 67 ? 13.284 3.619 -10.109 1.00 96.44 67 LEU A CA 1
ATOM 528 C C . LEU A 1 67 ? 13.833 2.527 -11.021 1.00 96.44 67 LEU A C 1
ATOM 530 O O . LEU A 1 67 ? 13.068 1.692 -11.494 1.00 96.44 67 LEU A O 1
ATOM 534 N N . GLU A 1 68 ? 15.141 2.531 -11.274 1.00 96.56 68 GLU A N 1
ATOM 535 C CA . GLU A 1 68 ? 15.758 1.561 -12.178 1.00 96.56 68 GLU A CA 1
ATOM 536 C C . GLU A 1 68 ? 15.589 0.130 -11.653 1.00 96.56 68 GLU A C 1
ATOM 538 O O . GLU A 1 68 ? 15.086 -0.740 -12.366 1.00 96.56 68 GLU A O 1
ATOM 543 N N . ALA A 1 69 ? 15.931 -0.098 -10.384 1.00 98.25 69 ALA A N 1
ATOM 544 C CA . ALA A 1 69 ? 15.797 -1.402 -9.747 1.00 98.25 69 ALA A CA 1
ATOM 545 C C . ALA A 1 69 ? 14.330 -1.856 -9.666 1.00 98.25 69 ALA A C 1
ATOM 547 O O . ALA A 1 69 ? 14.023 -3.004 -9.984 1.00 98.25 69 ALA A O 1
ATOM 548 N N . ALA A 1 70 ? 13.405 -0.956 -9.314 1.00 98.38 70 ALA A N 1
ATOM 549 C CA . ALA A 1 70 ? 11.977 -1.268 -9.274 1.00 98.38 70 ALA A CA 1
ATOM 550 C C . ALA A 1 70 ? 11.420 -1.615 -10.670 1.00 98.38 70 ALA A C 1
ATOM 552 O O . ALA A 1 70 ? 10.631 -2.550 -10.815 1.00 98.38 70 ALA A O 1
ATOM 553 N N . GLN A 1 71 ? 11.846 -0.907 -11.721 1.00 98.25 71 GLN A N 1
ATOM 554 C CA . GLN A 1 71 ? 11.416 -1.176 -13.095 1.00 98.25 71 GLN A CA 1
ATOM 555 C C . GLN A 1 71 ? 11.958 -2.521 -13.608 1.00 98.25 71 GLN A C 1
ATOM 557 O O . GLN A 1 71 ? 11.222 -3.279 -14.243 1.00 98.25 71 GLN A O 1
ATOM 562 N N . GLN A 1 72 ? 13.214 -2.854 -13.289 1.00 98.56 72 GLN A N 1
ATOM 563 C CA . GLN A 1 72 ? 13.799 -4.163 -13.598 1.00 98.56 72 GLN A CA 1
ATOM 564 C C . GLN A 1 72 ? 13.119 -5.296 -12.819 1.00 98.56 72 GLN A C 1
ATOM 566 O O . GLN A 1 72 ? 12.832 -6.342 -13.398 1.00 98.56 72 GLN A O 1
ATOM 571 N N . ALA A 1 73 ? 12.775 -5.074 -11.547 1.00 98.62 73 ALA A N 1
ATOM 572 C CA . ALA A 1 73 ? 11.996 -6.027 -10.764 1.00 98.62 73 ALA A CA 1
ATOM 573 C C . ALA A 1 73 ? 10.638 -6.297 -11.423 1.00 98.62 73 ALA A C 1
ATOM 575 O O . ALA A 1 73 ? 10.314 -7.447 -11.702 1.00 98.62 73 ALA A O 1
ATOM 576 N N . ALA A 1 74 ? 9.880 -5.250 -11.766 1.00 97.81 74 ALA A N 1
ATOM 577 C CA . ALA A 1 74 ? 8.603 -5.392 -12.465 1.00 97.81 74 ALA A CA 1
ATOM 578 C C . ALA A 1 74 ? 8.745 -6.184 -13.782 1.00 97.81 74 ALA A C 1
ATOM 580 O O . ALA A 1 74 ? 7.944 -7.082 -14.049 1.00 97.81 74 ALA A O 1
ATOM 581 N N . LEU A 1 75 ? 9.794 -5.922 -14.573 1.00 98.00 75 LEU A N 1
ATOM 582 C CA . LEU A 1 75 ? 10.094 -6.704 -15.775 1.00 98.00 75 LEU A CA 1
ATOM 583 C C . LEU A 1 75 ? 10.327 -8.188 -15.454 1.00 98.00 75 LEU A C 1
ATOM 585 O O . LEU A 1 75 ? 9.751 -9.047 -16.117 1.00 98.00 75 LEU A O 1
ATOM 589 N N . MET A 1 76 ? 11.148 -8.497 -14.448 1.00 98.00 76 MET A N 1
ATOM 590 C CA . MET A 1 76 ? 11.441 -9.874 -14.039 1.00 98.00 76 MET A CA 1
ATOM 591 C C . MET A 1 76 ? 10.176 -10.619 -13.605 1.00 98.00 76 MET A C 1
ATOM 593 O O . MET A 1 76 ? 9.929 -11.729 -14.082 1.00 98.00 76 MET A O 1
ATOM 597 N N . GLN A 1 77 ? 9.347 -10.003 -12.758 1.00 96.44 77 GLN A N 1
ATOM 598 C CA . GLN A 1 77 ? 8.105 -10.614 -12.279 1.00 96.44 77 GLN A CA 1
ATOM 599 C C . GLN A 1 77 ? 7.150 -10.920 -13.451 1.00 96.44 77 GLN A C 1
ATOM 601 O O . GLN A 1 77 ? 6.662 -12.043 -13.596 1.00 96.44 77 GLN A O 1
ATOM 606 N N . VAL A 1 78 ? 6.927 -9.961 -14.365 1.00 93.50 78 VAL A N 1
ATOM 607 C CA . VAL A 1 78 ? 6.024 -10.185 -15.510 1.00 93.50 78 VAL A CA 1
ATOM 608 C C . VAL A 1 78 ? 6.615 -11.153 -16.543 1.00 93.50 78 VAL A C 1
ATOM 610 O O . VAL A 1 78 ? 5.883 -11.960 -17.122 1.00 93.50 78 VAL A O 1
ATOM 613 N N . ALA A 1 79 ? 7.936 -11.145 -16.761 1.00 94.81 79 ALA A N 1
ATOM 614 C CA . ALA A 1 79 ? 8.623 -12.052 -17.686 1.00 94.81 79 ALA A CA 1
ATOM 615 C C . ALA A 1 79 ? 8.429 -13.524 -17.307 1.00 94.81 79 ALA A C 1
ATOM 617 O O . ALA A 1 79 ? 8.272 -14.366 -18.193 1.00 94.81 79 ALA A O 1
ATOM 618 N N . ASN A 1 80 ? 8.380 -13.810 -16.006 1.00 93.25 80 ASN A N 1
ATOM 619 C CA . ASN A 1 80 ? 8.207 -15.156 -15.465 1.00 93.25 80 ASN A CA 1
ATOM 620 C C . ASN A 1 80 ? 6.745 -15.464 -15.091 1.00 93.25 80 ASN A C 1
ATOM 622 O O . ASN A 1 80 ? 6.404 -16.624 -14.880 1.00 93.25 80 ASN A O 1
ATOM 626 N N . GLY A 1 81 ? 5.864 -14.455 -15.062 1.00 88.06 81 GLY A N 1
ATOM 627 C CA . GLY A 1 81 ? 4.435 -14.621 -14.774 1.00 88.06 81 GLY A CA 1
ATOM 628 C C . GLY A 1 81 ? 4.141 -15.063 -13.338 1.00 88.06 81 GLY A C 1
ATOM 629 O O . GLY A 1 81 ? 3.080 -15.624 -13.082 1.00 88.06 81 GLY A O 1
ATOM 630 N N . THR A 1 82 ? 5.082 -14.839 -12.421 1.00 88.38 82 THR A N 1
ATOM 631 C CA . THR A 1 82 ? 5.011 -15.230 -11.009 1.00 88.38 82 THR A CA 1
ATOM 632 C C . THR A 1 82 ? 5.719 -14.189 -10.143 1.00 88.38 82 THR A C 1
ATOM 634 O O . THR A 1 82 ? 6.450 -13.353 -10.674 1.00 88.38 82 THR A O 1
ATOM 637 N N . LEU A 1 83 ? 5.493 -14.238 -8.826 1.00 90.50 83 LEU A N 1
ATOM 638 C CA . LEU A 1 83 ? 6.136 -13.361 -7.849 1.00 90.50 83 LEU A CA 1
ATOM 639 C C . LEU A 1 83 ? 7.250 -14.065 -7.077 1.00 90.50 83 LEU A C 1
ATOM 641 O O . LEU A 1 83 ? 7.100 -15.212 -6.670 1.00 90.50 83 LEU A O 1
ATOM 645 N N . SER A 1 84 ? 8.345 -13.348 -6.830 1.00 94.06 84 SER A N 1
ATOM 646 C CA . SER A 1 84 ? 9.363 -13.716 -5.844 1.00 94.06 84 SER A CA 1
ATOM 647 C C . SER A 1 84 ? 10.105 -12.476 -5.362 1.00 94.06 84 SER A C 1
ATOM 649 O O . SER A 1 84 ? 10.596 -11.693 -6.177 1.00 94.06 84 SER A O 1
ATOM 651 N N . HIS A 1 85 ? 10.243 -12.335 -4.042 1.00 94.25 85 HIS A N 1
ATOM 652 C CA . HIS A 1 85 ? 11.141 -11.350 -3.428 1.00 94.25 85 HIS A CA 1
ATOM 653 C C . HIS A 1 85 ? 12.618 -11.771 -3.495 1.00 94.25 85 HIS A C 1
ATOM 655 O O . HIS A 1 85 ? 13.499 -10.947 -3.278 1.00 94.25 85 HIS A O 1
ATOM 661 N N . GLN A 1 86 ? 12.899 -13.040 -3.797 1.00 96.81 86 GLN A N 1
ATOM 662 C CA . GLN A 1 86 ? 14.243 -13.593 -3.981 1.00 96.81 86 GLN A CA 1
ATOM 663 C C . GLN A 1 86 ? 14.273 -14.351 -5.314 1.00 96.81 86 GLN A C 1
ATOM 665 O O . GLN A 1 86 ? 14.266 -15.586 -5.337 1.00 96.81 86 GLN A O 1
ATOM 670 N N . PRO A 1 87 ? 14.163 -13.639 -6.448 1.00 96.44 87 PRO A N 1
ATOM 671 C CA . PRO A 1 87 ? 14.140 -14.292 -7.745 1.00 96.44 87 PRO A CA 1
ATOM 672 C C . PRO A 1 87 ? 15.478 -15.013 -7.977 1.00 96.44 87 PRO A C 1
ATOM 674 O O . PRO A 1 87 ? 16.527 -14.390 -7.833 1.00 96.44 87 PRO A O 1
ATOM 677 N N . PRO A 1 88 ? 15.490 -16.309 -8.328 1.00 96.81 88 PRO A N 1
ATOM 678 C CA . PRO A 1 88 ? 16.734 -17.016 -8.590 1.00 96.81 88 PRO A CA 1
ATOM 679 C C . PRO A 1 88 ? 17.396 -16.505 -9.884 1.00 96.81 88 PRO A C 1
ATOM 681 O O . PRO A 1 88 ? 16.687 -16.120 -10.819 1.00 96.81 88 PRO A O 1
ATOM 684 N N . PRO A 1 89 ? 18.733 -16.613 -10.019 1.00 97.75 89 PRO A N 1
ATOM 685 C CA . PRO A 1 89 ? 19.455 -16.218 -11.234 1.00 97.75 89 PRO A CA 1
ATOM 686 C C . PRO A 1 89 ? 18.999 -16.908 -12.531 1.00 97.75 89 PRO A C 1
ATOM 688 O O . PRO A 1 89 ? 19.325 -16.451 -13.622 1.00 97.75 89 PRO A O 1
ATOM 691 N N . SER A 1 90 ? 18.255 -18.016 -12.431 1.00 97.38 90 SER A N 1
ATOM 692 C CA . SER A 1 90 ? 17.682 -18.741 -13.572 1.00 97.38 90 SER A CA 1
ATOM 693 C C . SER A 1 90 ? 16.429 -18.088 -14.165 1.00 97.38 90 SER A C 1
ATOM 695 O O . SER A 1 90 ? 15.960 -18.524 -15.218 1.00 97.38 90 SER A O 1
ATOM 697 N N . TRP A 1 91 ? 15.859 -17.072 -13.512 1.00 97.62 91 TRP A N 1
ATOM 698 C CA . TRP A 1 91 ? 14.692 -16.362 -14.024 1.00 97.62 91 TRP A CA 1
ATOM 699 C C . TRP A 1 91 ? 14.977 -15.641 -15.337 1.00 97.62 91 TRP A C 1
ATOM 701 O O . TRP A 1 91 ? 16.041 -15.061 -15.562 1.00 97.62 91 TRP A O 1
ATOM 711 N N . ARG A 1 92 ? 13.968 -15.606 -16.210 1.00 97.62 92 ARG A N 1
ATOM 712 C CA . ARG A 1 92 ? 14.037 -14.799 -17.426 1.00 97.62 92 ARG A CA 1
ATOM 713 C C . ARG A 1 92 ? 14.192 -13.322 -17.057 1.00 97.62 92 ARG A C 1
ATOM 715 O O . ARG A 1 92 ? 13.502 -12.836 -16.163 1.00 97.62 92 ARG A O 1
ATOM 722 N N . CYS A 1 93 ? 15.053 -12.620 -17.793 1.00 98.06 93 CYS A N 1
ATOM 723 C CA . CYS A 1 93 ? 15.380 -11.209 -17.576 1.00 98.06 93 CYS A CA 1
ATOM 724 C C . CYS A 1 93 ? 15.986 -10.905 -16.200 1.00 98.06 93 CYS A C 1
ATOM 726 O O . CYS A 1 93 ? 15.912 -9.763 -15.754 1.00 98.06 93 CYS A O 1
ATOM 728 N N . PHE A 1 94 ? 16.574 -11.905 -15.533 1.00 98.56 94 PHE A N 1
ATOM 729 C CA . PHE A 1 94 ? 17.248 -11.700 -14.260 1.00 98.56 94 PHE A CA 1
ATOM 730 C C . PHE A 1 94 ? 18.379 -10.676 -14.381 1.00 98.56 94 PHE A C 1
ATOM 732 O O . PHE A 1 94 ? 19.229 -10.761 -15.271 1.00 98.56 94 PHE A O 1
ATOM 739 N N . THR A 1 95 ? 18.413 -9.747 -13.432 1.00 98.50 95 THR A N 1
ATOM 740 C CA . THR A 1 95 ? 19.530 -8.834 -13.204 1.00 98.50 95 THR A CA 1
ATOM 741 C C . THR A 1 95 ? 19.736 -8.656 -11.695 1.00 98.50 95 THR A C 1
ATOM 743 O O . THR A 1 95 ? 18.763 -8.724 -10.938 1.00 98.50 95 THR A O 1
ATOM 746 N N . PRO A 1 96 ? 20.961 -8.350 -11.229 1.00 98.06 96 PRO A N 1
ATOM 747 C CA . PRO A 1 96 ? 21.192 -8.037 -9.816 1.00 98.06 96 PRO A CA 1
ATOM 748 C C . PRO A 1 96 ? 20.365 -6.841 -9.313 1.00 98.06 96 PRO A C 1
ATOM 750 O O . PRO A 1 96 ? 19.880 -6.837 -8.185 1.00 98.06 96 PRO A O 1
ATOM 753 N N . ALA A 1 97 ? 20.153 -5.823 -10.155 1.00 98.06 97 ALA A N 1
ATOM 754 C CA . ALA A 1 97 ? 19.331 -4.670 -9.789 1.00 98.06 97 ALA A CA 1
ATOM 755 C C . ALA A 1 97 ? 17.837 -5.025 -9.691 1.00 98.06 97 ALA A C 1
ATOM 757 O O . ALA A 1 97 ? 17.157 -4.538 -8.791 1.00 98.06 97 ALA A O 1
ATOM 758 N N . GLY A 1 98 ? 17.319 -5.893 -10.566 1.00 98.12 98 GLY A N 1
ATOM 759 C CA . GLY A 1 98 ? 15.942 -6.379 -10.487 1.00 98.12 98 GLY A CA 1
ATOM 760 C C . GLY A 1 98 ? 15.715 -7.355 -9.327 1.00 98.12 98 GLY A C 1
ATOM 761 O O . GLY A 1 98 ? 14.645 -7.336 -8.718 1.00 98.12 98 GLY A O 1
ATOM 762 N N . GLU A 1 99 ? 16.723 -8.145 -8.949 1.00 98.31 99 GLU A N 1
ATOM 763 C CA . GLU A 1 99 ? 16.721 -8.928 -7.707 1.00 98.31 99 GLU A CA 1
ATOM 764 C C . GLU A 1 99 ? 16.636 -8.012 -6.482 1.00 98.31 99 GLU A C 1
ATOM 766 O O . GLU A 1 99 ? 15.729 -8.169 -5.665 1.00 98.31 99 GLU A O 1
ATOM 771 N N . ALA A 1 100 ? 17.515 -7.008 -6.386 1.00 97.06 100 ALA A N 1
ATOM 772 C CA . ALA A 1 100 ? 17.470 -6.021 -5.309 1.00 97.06 100 ALA A CA 1
ATOM 773 C C . ALA A 1 100 ? 16.114 -5.300 -5.270 1.00 97.06 100 ALA A C 1
ATOM 775 O O . ALA A 1 100 ? 15.486 -5.211 -4.216 1.00 97.06 100 ALA A O 1
ATOM 776 N N . GLY A 1 101 ? 15.616 -4.862 -6.430 1.00 98.06 101 GLY A N 1
ATOM 777 C CA . GLY A 1 101 ? 14.289 -4.275 -6.559 1.00 98.06 101 GLY A CA 1
ATOM 778 C C . GLY A 1 101 ? 13.188 -5.211 -6.065 1.00 98.06 101 GLY A C 1
ATOM 779 O O . GLY A 1 101 ? 12.289 -4.759 -5.370 1.00 98.06 101 GLY A O 1
ATOM 780 N N . SER A 1 102 ? 13.274 -6.513 -6.336 1.00 98.00 102 SER A N 1
ATOM 781 C CA . SER A 1 102 ? 12.290 -7.497 -5.867 1.00 98.00 102 SER A CA 1
ATOM 782 C C . SER A 1 102 ? 12.349 -7.700 -4.351 1.00 98.00 102 SER A C 1
ATOM 784 O O . SER A 1 102 ? 11.312 -7.747 -3.686 1.00 98.00 102 SER A O 1
ATOM 786 N N . ARG A 1 103 ? 13.561 -7.754 -3.793 1.00 96.25 103 ARG A N 1
ATOM 787 C CA . ARG A 1 103 ? 13.807 -7.926 -2.357 1.00 96.25 103 ARG A CA 1
ATOM 788 C C . ARG A 1 103 ? 13.304 -6.749 -1.527 1.00 96.25 103 ARG A C 1
ATOM 790 O O . ARG A 1 103 ? 12.793 -6.953 -0.429 1.00 96.25 103 ARG A O 1
ATOM 797 N N . PHE A 1 104 ? 13.459 -5.532 -2.039 1.00 96.31 104 PHE A N 1
ATOM 798 C CA . PHE A 1 104 ? 13.114 -4.299 -1.329 1.00 96.31 104 PHE A CA 1
ATOM 799 C C . PHE A 1 104 ? 11.760 -3.711 -1.729 1.00 96.31 104 PHE A C 1
ATOM 801 O O . PHE A 1 104 ? 11.448 -2.578 -1.354 1.00 96.31 104 PHE A O 1
ATOM 808 N N . SER A 1 105 ? 10.948 -4.455 -2.478 1.00 97.75 105 SER A N 1
ATOM 809 C CA . SER A 1 105 ? 9.647 -3.966 -2.914 1.00 97.75 105 SER A CA 1
ATOM 810 C C . SER A 1 105 ? 8.492 -4.773 -2.366 1.00 97.75 105 SER A C 1
ATOM 812 O O . SER A 1 105 ? 8.594 -5.983 -2.220 1.00 97.75 105 SER A O 1
ATOM 814 N N . ASN A 1 106 ? 7.354 -4.111 -2.176 1.00 96.38 106 ASN A N 1
ATOM 815 C CA . ASN A 1 106 ? 6.066 -4.776 -2.333 1.00 96.38 106 ASN A CA 1
ATOM 816 C C . ASN A 1 106 ? 5.890 -5.153 -3.811 1.00 96.38 106 ASN A C 1
ATOM 818 O O . ASN A 1 106 ? 6.263 -4.363 -4.681 1.00 96.38 106 ASN A O 1
ATOM 822 N N . LEU A 1 107 ? 5.347 -6.340 -4.094 1.00 95.00 107 LEU A N 1
ATOM 823 C CA . LEU A 1 107 ? 5.247 -6.872 -5.454 1.00 95.00 107 LEU A CA 1
ATOM 824 C C . LEU A 1 107 ? 3.816 -7.276 -5.793 1.00 95.00 107 LEU A C 1
ATOM 826 O O . LEU A 1 107 ? 3.111 -7.870 -4.982 1.00 95.00 107 LEU A O 1
ATOM 830 N N . ALA A 1 108 ? 3.408 -7.015 -7.028 1.00 90.00 108 ALA A N 1
ATOM 831 C CA . ALA A 1 108 ? 2.142 -7.486 -7.563 1.00 90.00 108 ALA A CA 1
ATOM 832 C C . ALA A 1 108 ? 2.324 -7.948 -9.007 1.00 90.00 108 ALA A C 1
ATOM 834 O O . A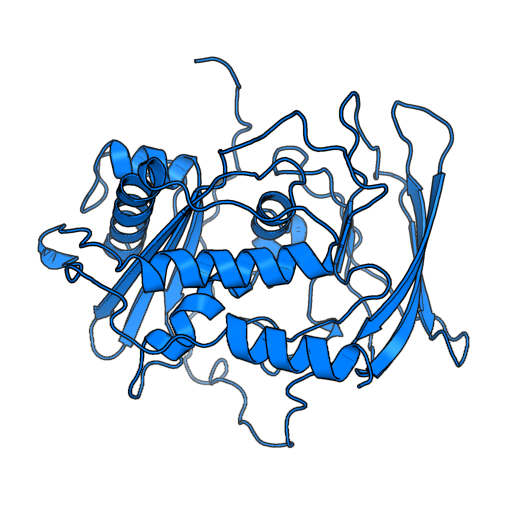LA A 1 108 ? 3.002 -7.289 -9.791 1.00 90.00 108 ALA A O 1
ATOM 835 N N . VAL A 1 109 ? 1.678 -9.056 -9.370 1.00 87.25 109 VAL A N 1
ATOM 836 C CA . VAL A 1 109 ? 1.551 -9.538 -10.750 1.00 87.25 109 VAL A CA 1
ATOM 837 C C . VAL A 1 109 ? 0.116 -9.982 -10.978 1.00 87.25 109 VAL A C 1
ATOM 839 O O . VAL A 1 109 ? -0.542 -10.483 -10.067 1.00 87.25 109 VAL A O 1
ATOM 842 N N . GLY A 1 110 ? -0.388 -9.812 -12.192 1.00 79.44 110 GLY A N 1
ATOM 843 C CA . GLY A 1 110 ? -1.689 -10.361 -12.540 1.00 79.44 110 GLY A CA 1
ATOM 844 C C . GLY A 1 110 ? -2.237 -9.852 -13.862 1.00 79.44 110 GLY A C 1
ATOM 845 O O . GLY A 1 110 ? -1.666 -8.947 -14.479 1.00 79.44 110 GLY A O 1
ATOM 846 N N . PRO A 1 111 ? -3.357 -10.432 -14.317 1.00 72.06 111 PRO A N 1
ATOM 847 C CA . PRO A 1 111 ? -4.064 -9.918 -15.473 1.00 72.06 111 PRO A CA 1
ATOM 848 C C . PRO A 1 111 ? -4.652 -8.545 -15.150 1.00 72.06 111 PRO A C 1
ATOM 850 O O . PRO A 1 111 ? -5.209 -8.332 -14.073 1.00 72.06 111 PRO A O 1
ATOM 853 N N . ILE A 1 112 ? -4.622 -7.636 -16.118 1.00 69.50 112 ILE A N 1
ATOM 854 C CA . ILE A 1 112 ? -5.475 -6.453 -16.072 1.00 69.50 112 ILE A CA 1
ATOM 855 C C . ILE A 1 112 ? -6.757 -6.801 -16.804 1.00 69.50 112 ILE A C 1
ATOM 857 O O . ILE A 1 112 ? -6.805 -6.840 -18.033 1.00 69.50 112 ILE A O 1
ATOM 861 N N . LEU A 1 113 ? -7.803 -7.069 -16.028 1.00 52.75 113 LEU A N 1
ATOM 862 C CA . LEU A 1 113 ? -9.108 -7.453 -16.561 1.00 52.75 113 LEU A CA 1
ATOM 863 C C . LEU A 1 113 ? -9.791 -6.309 -17.341 1.00 52.75 113 LEU A C 1
ATOM 865 O O . LEU A 1 113 ? -10.689 -6.577 -18.132 1.00 52.75 113 LEU A O 1
ATOM 869 N N . GLU A 1 114 ? -9.354 -5.054 -17.171 1.00 54.16 114 GLU A N 1
ATOM 870 C CA . GLU A 1 114 ? -9.961 -3.877 -17.818 1.00 54.16 114 GLU A CA 1
ATOM 871 C C . GLU A 1 114 ? -9.301 -3.432 -19.146 1.00 54.16 114 GLU A C 1
ATOM 873 O O . GLU A 1 114 ? -9.768 -2.467 -19.746 1.00 54.16 114 GLU A O 1
ATOM 878 N N . LEU A 1 115 ? -8.271 -4.111 -19.676 1.00 52.88 115 LEU A N 1
ATOM 879 C CA . LEU A 1 115 ? -7.558 -3.644 -20.888 1.00 52.88 115 LEU A CA 1
ATOM 880 C C . LEU A 1 115 ? -8.142 -4.104 -22.240 1.00 52.88 115 LEU A C 1
ATOM 882 O O . LEU A 1 115 ? -7.424 -4.191 -23.233 1.00 52.88 115 LEU A O 1
ATOM 886 N N . ASN A 1 116 ? -9.462 -4.286 -22.328 1.00 44.00 116 ASN A N 1
ATOM 887 C CA . ASN A 1 116 ? -10.163 -4.465 -23.611 1.00 44.00 116 ASN A CA 1
ATOM 888 C C . ASN A 1 116 ? -10.513 -3.114 -24.305 1.00 44.00 116 ASN A C 1
ATOM 890 O O . ASN A 1 116 ? -11.497 -3.043 -25.038 1.00 44.00 116 ASN A O 1
ATOM 894 N N . GLY A 1 117 ? -9.763 -2.023 -24.062 1.00 48.28 117 GLY A N 1
ATOM 895 C CA . GLY A 1 117 ? -10.023 -0.673 -24.610 1.00 48.28 117 GLY A CA 1
ATOM 896 C C . GLY A 1 117 ? -9.102 0.432 -24.043 1.00 48.28 117 GLY A C 1
ATOM 897 O O . GLY A 1 117 ? -8.361 0.162 -23.099 1.00 48.28 117 GLY A O 1
ATOM 898 N N . PRO A 1 118 ? -9.082 1.660 -24.615 1.00 48.38 118 PRO A N 1
ATOM 899 C CA . PRO A 1 118 ? -7.904 2.529 -24.611 1.00 48.38 118 PRO A CA 1
ATOM 900 C C . PRO A 1 118 ? -7.771 3.345 -23.318 1.00 48.38 118 PRO A C 1
ATOM 902 O O . PRO A 1 118 ? -8.576 4.233 -23.053 1.00 48.38 118 PRO A O 1
ATOM 905 N N . ASP A 1 119 ? -6.748 3.030 -22.522 1.00 57.66 119 ASP A N 1
ATOM 906 C CA . ASP A 1 119 ? -5.798 3.966 -21.890 1.00 57.66 119 ASP A CA 1
ATOM 907 C C . ASP A 1 119 ? -5.214 3.318 -20.617 1.00 57.66 119 ASP A C 1
ATOM 909 O O . ASP A 1 119 ? -5.829 3.385 -19.547 1.00 57.66 119 ASP A O 1
ATOM 913 N N . PRO A 1 120 ? -4.017 2.706 -20.696 1.00 60.94 120 PRO A N 1
ATOM 914 C CA . PRO A 1 120 ? -3.274 2.225 -19.530 1.00 60.94 120 PRO A CA 1
ATOM 915 C C . PRO A 1 120 ? -3.130 3.274 -18.408 1.00 60.94 120 PRO A C 1
ATOM 917 O O . PRO A 1 120 ? -3.004 2.915 -17.236 1.00 60.94 120 PRO A O 1
ATOM 920 N N . GLY A 1 121 ? -3.206 4.575 -18.722 1.00 60.78 121 GLY A N 1
ATOM 921 C CA . GLY A 1 121 ? -3.212 5.656 -17.736 1.00 60.78 121 GLY A CA 1
ATOM 922 C C . GLY A 1 121 ? -4.379 5.583 -16.743 1.00 60.78 121 GLY A C 1
ATOM 923 O O . GLY A 1 121 ? -4.241 5.983 -15.586 1.00 60.78 121 GLY A O 1
ATOM 924 N N . ARG A 1 122 ? -5.509 4.973 -17.117 1.00 67.00 122 ARG A N 1
ATOM 925 C CA . ARG A 1 122 ? -6.647 4.779 -16.199 1.00 67.00 122 ARG A CA 1
ATOM 926 C C . ARG A 1 122 ? -6.361 3.788 -15.076 1.00 67.00 122 ARG A C 1
ATOM 928 O O . ARG A 1 122 ? -6.980 3.891 -14.019 1.00 67.00 122 ARG A O 1
ATOM 935 N N . VAL A 1 123 ? -5.445 2.847 -15.298 1.00 76.00 123 VAL A N 1
ATOM 936 C CA . VAL A 1 123 ? -5.134 1.778 -14.340 1.00 76.00 123 VAL A CA 1
ATOM 937 C C . VAL A 1 123 ? -3.799 1.979 -13.630 1.00 76.00 123 VAL A C 1
ATOM 939 O O . VAL A 1 123 ? -3.605 1.365 -12.585 1.00 76.00 123 VAL A O 1
ATOM 942 N N . LEU A 1 124 ? -2.914 2.851 -14.139 1.00 87.50 124 LEU A N 1
ATOM 943 C CA . LEU A 1 124 ? -1.574 3.099 -13.589 1.00 87.50 124 LEU A CA 1
ATOM 944 C C . LEU A 1 124 ? -1.603 3.393 -12.086 1.00 87.50 124 LEU A C 1
ATOM 946 O O . LEU A 1 124 ? -1.062 2.633 -11.292 1.00 87.50 124 LEU A O 1
ATOM 950 N N . ALA A 1 125 ? -2.253 4.489 -11.692 1.00 86.50 125 ALA A N 1
ATOM 951 C CA . ALA A 1 125 ? -2.293 4.895 -10.290 1.00 86.50 125 ALA A CA 1
ATOM 952 C C . ALA A 1 125 ? -3.090 3.898 -9.438 1.00 86.50 125 ALA A C 1
ATOM 954 O O . ALA A 1 125 ? -2.740 3.646 -8.292 1.00 86.50 125 ALA A O 1
ATOM 955 N N . ARG A 1 126 ? -4.112 3.258 -10.014 1.00 83.44 126 ARG A N 1
ATOM 956 C CA . ARG A 1 126 ? -4.904 2.224 -9.336 1.00 83.44 126 ARG A CA 1
ATOM 957 C C . ARG A 1 126 ? -4.112 0.955 -9.021 1.00 83.44 126 ARG A C 1
ATOM 959 O O . ARG A 1 126 ? -4.512 0.210 -8.138 1.00 83.44 126 ARG A O 1
ATOM 966 N N . GLN A 1 127 ? -2.964 0.730 -9.665 1.00 86.38 127 GLN A N 1
ATOM 967 C CA . GLN A 1 127 ? -2.052 -0.342 -9.256 1.00 86.38 127 GLN A CA 1
ATOM 968 C C . GLN A 1 127 ? -1.415 -0.099 -7.882 1.00 86.38 127 GLN A C 1
ATOM 970 O O . GLN A 1 127 ? -0.805 -1.009 -7.343 1.00 86.38 127 GLN A O 1
ATOM 975 N N . VAL A 1 128 ? -1.545 1.091 -7.294 1.00 92.06 128 VAL A N 1
ATOM 976 C CA . VAL A 1 128 ? -1.171 1.329 -5.892 1.00 92.06 128 VAL A CA 1
ATOM 977 C C . VAL A 1 128 ? -2.222 0.749 -4.944 1.00 92.06 128 VAL A C 1
ATOM 979 O O . VAL A 1 128 ? -1.882 0.184 -3.906 1.00 92.06 128 VAL A O 1
ATOM 982 N N . ASP A 1 129 ? -3.498 0.833 -5.323 1.00 88.50 129 ASP A N 1
ATOM 983 C CA . ASP A 1 129 ? -4.628 0.428 -4.485 1.00 88.50 129 ASP A CA 1
ATOM 984 C C . ASP A 1 129 ? -4.625 -1.074 -4.198 1.00 88.50 129 ASP A C 1
ATOM 986 O O . ASP A 1 129 ? -5.072 -1.480 -3.130 1.00 88.50 129 ASP A O 1
ATOM 990 N N . ILE A 1 130 ? -4.067 -1.896 -5.093 1.00 85.31 130 ILE A N 1
ATOM 991 C CA . ILE A 1 130 ? -3.946 -3.348 -4.892 1.00 85.31 130 ILE A CA 1
ATOM 992 C C . ILE A 1 130 ? -3.200 -3.696 -3.596 1.00 85.31 130 ILE A C 1
ATOM 994 O O . ILE A 1 130 ? -3.598 -4.622 -2.893 1.00 85.31 130 ILE A O 1
ATOM 998 N N . TYR A 1 131 ? -2.175 -2.917 -3.234 1.00 90.25 131 TYR A N 1
ATOM 999 C CA . TYR A 1 131 ? -1.398 -3.119 -2.010 1.00 90.25 131 TYR A CA 1
ATOM 1000 C C . TYR A 1 131 ? -2.170 -2.763 -0.747 1.00 90.25 131 TYR A C 1
ATOM 1002 O O . TYR A 1 131 ? -1.821 -3.204 0.337 1.00 90.25 131 TYR A O 1
ATOM 1010 N N . PHE A 1 132 ? -3.222 -1.962 -0.869 1.00 89.94 132 PHE A N 1
ATOM 1011 C CA . PHE A 1 132 ? -4.103 -1.638 0.243 1.00 89.94 132 PHE A CA 1
ATOM 1012 C C . PHE A 1 132 ? -5.307 -2.570 0.259 1.00 89.94 132 PHE A C 1
ATOM 1014 O O . PHE A 1 132 ? -5.776 -2.937 1.330 1.00 89.94 132 PHE A O 1
ATOM 1021 N N . ALA A 1 133 ? -5.796 -2.978 -0.909 1.00 83.69 133 ALA A N 1
ATOM 1022 C CA . ALA A 1 133 ? -6.888 -3.926 -1.063 1.00 83.69 133 ALA A CA 1
ATOM 1023 C C . ALA A 1 133 ? -6.493 -5.304 -0.533 1.00 83.69 133 ALA A C 1
ATOM 1025 O O . ALA A 1 133 ? -7.316 -5.960 0.099 1.00 83.69 133 ALA A O 1
ATOM 1026 N N . GLU A 1 134 ? -5.237 -5.704 -0.749 1.00 85.12 134 GLU A N 1
ATOM 1027 C CA . GLU A 1 134 ? -4.697 -7.008 -0.361 1.00 85.12 134 GLU A CA 1
ATOM 1028 C C . GLU A 1 134 ? -5.497 -8.173 -0.969 1.00 85.12 134 GLU A C 1
ATOM 1030 O O . GLU A 1 134 ? -5.873 -9.094 -0.245 1.00 85.12 134 GLU A O 1
ATOM 1035 N N . PRO A 1 135 ? -5.822 -8.172 -2.281 1.00 76.31 135 PRO A N 1
ATOM 1036 C CA . PRO A 1 135 ? -6.568 -9.277 -2.864 1.00 76.31 135 PRO A CA 1
ATOM 1037 C C . PRO A 1 135 ? -5.770 -10.580 -2.744 1.00 76.31 135 PRO A C 1
ATOM 1039 O O . PRO A 1 135 ? -4.546 -10.595 -2.866 1.00 76.31 135 PRO A O 1
ATOM 1042 N N . GLY A 1 136 ? -6.481 -11.689 -2.549 1.00 73.94 136 GLY A N 1
ATOM 1043 C CA . GLY A 1 136 ? -5.880 -13.006 -2.349 1.00 73.94 136 GLY A CA 1
ATOM 1044 C C . GLY A 1 136 ? -5.903 -13.437 -0.883 1.00 73.94 136 GLY A C 1
ATOM 1045 O O . GLY A 1 136 ? -5.583 -12.680 0.026 1.00 73.94 136 GLY A O 1
ATOM 1046 N N . ARG A 1 137 ? -6.294 -14.692 -0.648 1.00 72.69 137 ARG A N 1
ATOM 1047 C CA . ARG A 1 137 ? -6.556 -15.229 0.697 1.00 72.69 137 ARG A CA 1
ATOM 1048 C C . ARG A 1 137 ? -5.354 -15.143 1.640 1.00 72.69 137 ARG A C 1
ATOM 1050 O O . ARG A 1 137 ? -5.542 -14.882 2.822 1.00 72.69 137 ARG A O 1
ATOM 1057 N N . GLU A 1 138 ? -4.147 -15.373 1.132 1.00 72.31 138 GLU A N 1
ATOM 1058 C CA . GLU A 1 138 ? -2.936 -15.368 1.961 1.00 72.31 138 GLU A CA 1
ATOM 1059 C C . GLU A 1 138 ? -2.565 -13.937 2.403 1.00 72.31 138 GLU A C 1
ATOM 1061 O O . GLU A 1 138 ? -2.121 -13.740 3.527 1.00 72.31 138 GLU A O 1
ATOM 1066 N N . ASN A 1 139 ? -2.882 -12.922 1.592 1.00 79.38 139 ASN A N 1
ATOM 1067 C CA . ASN A 1 139 ? -2.651 -11.514 1.928 1.00 79.38 139 ASN A CA 1
ATOM 1068 C C . ASN A 1 139 ? -3.598 -10.999 3.025 1.00 79.38 139 ASN A C 1
ATOM 1070 O O . ASN A 1 139 ? -3.268 -10.066 3.753 1.00 79.38 139 ASN A O 1
ATOM 1074 N N . PHE A 1 140 ? -4.772 -11.619 3.194 1.00 77.94 140 PHE A N 1
ATOM 1075 C CA . PHE A 1 140 ? -5.760 -11.194 4.194 1.00 77.94 140 PHE A CA 1
ATOM 1076 C C . PHE A 1 140 ? -5.310 -11.457 5.633 1.00 77.94 140 PHE A C 1
ATOM 1078 O O . PHE A 1 140 ? -5.841 -10.844 6.561 1.00 77.94 140 PHE A O 1
ATOM 1085 N N . VAL A 1 141 ? -4.399 -12.402 5.860 1.00 78.00 141 VAL A N 1
ATOM 1086 C CA . VAL A 1 141 ? -3.923 -12.671 7.221 1.00 78.00 141 VAL A CA 1
ATOM 1087 C C . VAL A 1 141 ? -3.025 -11.528 7.671 1.00 78.00 141 VAL A C 1
ATOM 1089 O O . VAL A 1 141 ? -3.304 -10.906 8.698 1.00 78.00 141 VAL A O 1
ATOM 1092 N N . ASP A 1 142 ? -2.017 -11.217 6.860 1.00 84.38 142 ASP A N 1
ATOM 1093 C CA . ASP A 1 142 ? -0.936 -10.328 7.264 1.00 84.38 142 ASP A CA 1
ATOM 1094 C C . ASP A 1 142 ? -1.102 -8.889 6.810 1.00 84.38 142 ASP A C 1
ATOM 1096 O O . ASP A 1 142 ? -0.505 -8.027 7.443 1.00 84.38 142 ASP A O 1
ATOM 1100 N N . VAL A 1 143 ? -1.866 -8.618 5.743 1.00 90.81 143 VAL A N 1
ATOM 1101 C CA . VAL A 1 143 ? -1.985 -7.301 5.082 1.00 90.81 143 VAL A CA 1
ATOM 1102 C C . VAL A 1 143 ? -0.624 -6.600 4.923 1.00 90.81 143 VAL A C 1
ATOM 1104 O O . VAL A 1 143 ? -0.458 -5.412 5.214 1.00 90.81 143 VAL A O 1
ATOM 1107 N N . GLY A 1 144 ? 0.391 -7.385 4.544 1.00 91.06 144 GLY A N 1
ATOM 1108 C CA . GLY A 1 144 ? 1.800 -6.999 4.594 1.00 91.06 144 GLY A CA 1
ATOM 1109 C C . GLY A 1 144 ? 2.136 -5.804 3.706 1.00 91.06 144 GLY A C 1
ATOM 1110 O O . GLY A 1 144 ? 2.857 -4.900 4.137 1.00 91.06 144 GLY A O 1
ATOM 1111 N N . HIS A 1 145 ? 1.571 -5.735 2.501 1.00 93.62 145 HIS A N 1
ATOM 1112 C CA . HIS A 1 145 ? 1.830 -4.627 1.589 1.00 93.62 145 HIS A CA 1
ATOM 1113 C C . HIS A 1 145 ? 1.247 -3.317 2.127 1.00 93.62 145 HIS A C 1
ATOM 1115 O O . HIS A 1 145 ? 1.908 -2.273 2.071 1.00 93.62 145 HIS A O 1
ATOM 1121 N N . ARG A 1 146 ? 0.041 -3.367 2.703 1.00 93.62 146 ARG A N 1
ATOM 1122 C CA . ARG A 1 146 ? -0.609 -2.235 3.367 1.00 93.62 146 ARG A CA 1
ATOM 1123 C C . ARG A 1 146 ? 0.215 -1.779 4.564 1.00 93.62 146 ARG A C 1
ATOM 1125 O O . ARG A 1 146 ? 0.448 -0.582 4.707 1.00 93.62 146 ARG A O 1
ATOM 1132 N N . ARG A 1 147 ? 0.704 -2.713 5.388 1.00 92.88 147 ARG A N 1
ATOM 1133 C CA . ARG A 1 147 ? 1.555 -2.422 6.559 1.00 92.88 147 ARG A CA 1
ATOM 1134 C C . ARG A 1 147 ? 2.833 -1.690 6.172 1.00 92.88 147 ARG A C 1
ATOM 1136 O O . ARG A 1 147 ? 3.173 -0.710 6.825 1.00 92.88 147 ARG A O 1
ATOM 1143 N N . TRP A 1 148 ? 3.506 -2.113 5.103 1.00 94.12 148 TRP A N 1
ATOM 1144 C CA . TRP A 1 148 ? 4.699 -1.424 4.603 1.00 94.12 148 TRP A CA 1
ATOM 1145 C C . TRP A 1 148 ? 4.380 -0.049 4.007 1.00 94.12 148 TRP A C 1
ATOM 1147 O O . TRP A 1 148 ? 5.071 0.925 4.296 1.00 94.12 148 TRP A O 1
ATOM 1157 N N . ASN A 1 149 ? 3.300 0.077 3.232 1.00 95.88 149 ASN A N 1
ATOM 1158 C CA . ASN A 1 149 ? 2.896 1.368 2.666 1.00 95.88 149 ASN A CA 1
ATOM 1159 C C . ASN A 1 149 ? 2.412 2.376 3.721 1.00 95.88 149 ASN A C 1
ATOM 1161 O O . ASN A 1 149 ? 2.537 3.585 3.515 1.00 95.88 149 ASN A O 1
ATOM 1165 N N . LEU A 1 150 ? 1.878 1.893 4.845 1.00 94.69 150 LEU A N 1
ATOM 1166 C CA . LEU A 1 150 ? 1.468 2.692 6.002 1.00 94.69 150 LEU A CA 1
ATOM 1167 C C . LEU A 1 150 ? 2.532 2.756 7.100 1.00 94.69 150 LEU A C 1
ATOM 1169 O O . LEU A 1 150 ? 2.276 3.316 8.163 1.00 94.69 150 LEU A O 1
ATOM 1173 N N . TYR A 1 151 ? 3.735 2.238 6.851 1.00 93.75 151 TYR A N 1
ATOM 1174 C CA . TYR A 1 151 ? 4.827 2.346 7.806 1.00 93.75 151 TYR A CA 1
ATOM 1175 C C . TYR A 1 151 ? 5.177 3.836 7.999 1.00 93.75 151 TYR A C 1
ATOM 1177 O O . TYR A 1 151 ? 5.421 4.522 6.994 1.00 93.75 151 TYR A O 1
ATOM 1185 N N . PRO A 1 152 ? 5.165 4.391 9.229 1.00 94.06 152 PRO A N 1
ATOM 1186 C CA . PRO A 1 152 ? 5.284 5.835 9.432 1.00 94.06 152 PRO A CA 1
ATOM 1187 C C . PRO A 1 152 ? 6.571 6.406 8.847 1.00 94.06 152 PRO A C 1
ATOM 1189 O O . PRO A 1 152 ? 6.528 7.415 8.147 1.00 94.06 152 PRO A O 1
ATOM 1192 N N . GLN A 1 153 ? 7.683 5.699 9.048 1.00 94.12 153 GLN A N 1
ATOM 1193 C CA . GLN A 1 153 ? 9.020 6.110 8.628 1.00 94.12 153 GLN A CA 1
ATOM 1194 C C . GLN A 1 153 ? 9.264 5.941 7.127 1.00 94.12 153 GLN A C 1
ATOM 1196 O O . GLN A 1 153 ? 10.301 6.383 6.646 1.00 94.12 153 GLN A O 1
ATOM 1201 N N . TYR A 1 154 ? 8.351 5.331 6.361 1.00 95.88 154 TYR A N 1
ATOM 1202 C CA . TYR A 1 154 ? 8.483 5.281 4.904 1.00 95.88 154 TYR A CA 1
ATOM 1203 C C . TYR A 1 154 ? 8.466 6.709 4.347 1.00 95.88 154 TYR A C 1
ATOM 1205 O O . TYR A 1 154 ? 7.437 7.382 4.375 1.00 95.88 154 TYR A O 1
ATOM 1213 N N . ALA A 1 155 ? 9.631 7.183 3.899 1.00 97.25 155 ALA A N 1
ATOM 1214 C CA . ALA A 1 155 ? 9.876 8.586 3.565 1.00 97.25 155 ALA A CA 1
ATOM 1215 C C . ALA A 1 155 ? 10.366 8.771 2.127 1.00 97.25 155 ALA A C 1
ATOM 1217 O O . ALA A 1 155 ? 10.147 9.827 1.529 1.00 97.25 155 ALA A O 1
ATOM 1218 N N . GLN A 1 156 ? 11.010 7.755 1.556 1.00 98.12 156 GLN A N 1
ATOM 1219 C CA . GLN A 1 156 ? 11.495 7.738 0.183 1.00 98.12 156 GLN A CA 1
ATOM 1220 C C . GLN A 1 156 ? 11.212 6.391 -0.468 1.00 98.12 156 GLN A C 1
ATOM 1222 O O . GLN A 1 156 ? 11.488 5.355 0.123 1.00 98.12 156 GLN A O 1
ATOM 1227 N N . GLY A 1 157 ? 10.721 6.399 -1.700 1.00 98.06 157 GLY A N 1
ATOM 1228 C CA . GLY A 1 157 ? 10.363 5.178 -2.413 1.00 98.06 157 GLY A CA 1
ATOM 1229 C C . GLY A 1 157 ? 10.232 5.395 -3.908 1.00 98.06 157 GLY A C 1
ATOM 1230 O O . GLY A 1 157 ? 10.441 6.503 -4.409 1.00 98.06 157 GLY A O 1
ATOM 1231 N N . ALA A 1 158 ? 9.894 4.336 -4.632 1.00 98.00 158 ALA A N 1
ATOM 1232 C CA . ALA A 1 158 ? 9.657 4.398 -6.069 1.00 98.00 158 ALA A CA 1
ATOM 1233 C C . ALA A 1 158 ? 8.756 3.254 -6.528 1.00 98.00 158 ALA A C 1
ATOM 1235 O O . ALA A 1 158 ? 8.700 2.207 -5.890 1.00 98.00 158 ALA A O 1
ATOM 1236 N N . TYR A 1 159 ? 8.109 3.439 -7.676 1.00 97.38 159 TYR A N 1
ATOM 1237 C CA . TYR A 1 159 ? 7.375 2.380 -8.356 1.00 97.38 159 TYR A CA 1
ATOM 1238 C C . TYR A 1 159 ? 8.015 2.063 -9.702 1.00 97.38 159 TYR A C 1
ATOM 1240 O O . TYR A 1 159 ? 8.323 2.969 -10.476 1.00 97.38 159 TYR A O 1
ATOM 1248 N N . GLY A 1 160 ? 8.150 0.775 -9.992 1.00 97.00 160 GLY A N 1
ATOM 1249 C CA . GLY A 1 160 ? 8.328 0.240 -11.333 1.00 97.00 160 GLY A CA 1
ATOM 1250 C C . GLY A 1 160 ? 7.064 -0.484 -11.772 1.00 97.00 160 GLY A C 1
ATOM 1251 O O . GLY A 1 160 ? 6.389 -1.112 -10.955 1.00 97.00 160 GLY A O 1
ATOM 1252 N N . ILE A 1 161 ? 6.726 -0.403 -13.055 1.00 94.88 161 ILE A N 1
ATOM 1253 C CA . ILE A 1 161 ? 5.565 -1.104 -13.609 1.00 94.88 161 ILE A CA 1
ATOM 1254 C C . ILE A 1 161 ? 5.799 -1.493 -15.064 1.00 94.88 161 ILE A C 1
ATOM 1256 O O . ILE A 1 161 ? 6.225 -0.680 -15.889 1.00 94.88 161 ILE A O 1
ATOM 1260 N N . VAL A 1 162 ? 5.483 -2.740 -15.400 1.00 94.19 162 VAL A N 1
ATOM 1261 C CA . VAL A 1 162 ? 5.539 -3.261 -16.766 1.00 94.19 162 VAL A CA 1
ATOM 1262 C C . VAL A 1 162 ? 4.181 -3.831 -17.141 1.00 94.19 162 VAL A C 1
ATOM 1264 O O . VAL A 1 162 ? 3.686 -4.750 -16.491 1.00 94.19 162 VAL A O 1
ATOM 1267 N N . PHE A 1 163 ? 3.602 -3.297 -18.215 1.00 89.75 163 PHE A N 1
ATOM 1268 C CA . PHE A 1 163 ? 2.457 -3.881 -18.903 1.00 89.75 163 PHE A CA 1
ATOM 1269 C C . PHE A 1 163 ? 2.958 -4.733 -20.074 1.00 89.75 163 PHE A C 1
ATOM 1271 O O . PHE A 1 163 ? 3.646 -4.227 -20.958 1.00 89.75 163 PHE A O 1
ATOM 1278 N N . ASP A 1 164 ? 2.600 -6.014 -20.087 1.00 85.75 164 ASP A N 1
ATOM 1279 C CA . ASP A 1 164 ? 2.976 -6.975 -21.121 1.00 85.75 164 ASP A CA 1
ATOM 1280 C C . ASP A 1 164 ? 1.727 -7.507 -21.850 1.00 85.75 164 ASP A C 1
ATOM 1282 O O . ASP A 1 164 ? 0.963 -8.307 -21.287 1.00 85.75 164 ASP A O 1
ATOM 1286 N N . PRO A 1 165 ? 1.466 -7.057 -23.090 1.00 77.81 165 PRO A N 1
ATOM 1287 C CA . PRO A 1 165 ? 0.385 -7.589 -23.907 1.00 77.81 165 PRO A CA 1
ATOM 1288 C C . PRO A 1 165 ? 0.750 -8.989 -24.436 1.00 77.81 165 PRO A C 1
ATOM 1290 O O . PRO A 1 165 ? 1.511 -9.130 -25.391 1.00 77.81 165 PRO A O 1
ATOM 1293 N N . ARG A 1 166 ? 0.154 -10.044 -23.865 1.00 67.31 166 ARG A N 1
ATOM 1294 C CA . ARG A 1 166 ? 0.306 -11.441 -24.312 1.00 67.31 166 ARG A CA 1
ATOM 1295 C C . ARG A 1 166 ? -1.027 -12.031 -24.763 1.00 67.31 166 ARG A C 1
ATOM 1297 O O . ARG A 1 166 ? -1.984 -12.069 -23.996 1.00 67.31 166 ARG A O 1
ATOM 1304 N N . ALA A 1 167 ? -1.074 -12.566 -25.986 1.00 54.94 167 ALA A N 1
ATOM 1305 C CA . ALA A 1 167 ? -2.183 -13.395 -26.484 1.00 54.94 167 ALA A CA 1
ATOM 1306 C C . ALA A 1 167 ? -3.593 -12.792 -26.261 1.00 54.94 167 ALA A C 1
ATOM 1308 O O . ALA A 1 167 ? -4.519 -13.479 -25.834 1.00 54.94 167 ALA A O 1
ATOM 1309 N N . GLY A 1 168 ? -3.751 -11.488 -26.518 1.00 59.88 168 GLY A N 1
ATOM 1310 C CA . GLY A 1 168 ? -5.036 -10.790 -26.375 1.00 59.88 168 GLY A CA 1
ATOM 1311 C C . GLY A 1 168 ? -5.430 -10.433 -24.937 1.00 59.88 168 GLY A C 1
ATOM 1312 O O . GLY A 1 168 ? -6.548 -9.979 -24.716 1.00 59.88 168 GLY A O 1
ATOM 1313 N N . ARG A 1 169 ? -4.534 -10.612 -23.957 1.00 67.25 169 ARG A N 1
ATOM 1314 C CA . ARG A 1 169 ? -4.681 -10.121 -22.578 1.00 67.25 169 ARG A CA 1
ATOM 1315 C C . ARG A 1 169 ? -3.451 -9.311 -22.190 1.00 67.25 169 ARG A C 1
ATOM 1317 O O . ARG A 1 169 ? -2.350 -9.578 -22.659 1.00 67.25 169 ARG A O 1
ATOM 1324 N N . VAL A 1 170 ? -3.616 -8.336 -21.306 1.00 71.62 170 VAL A N 1
ATOM 1325 C CA . VAL A 1 170 ? -2.473 -7.618 -20.736 1.00 71.62 170 VAL A CA 1
ATOM 1326 C C . VAL A 1 170 ? -2.209 -8.168 -19.346 1.00 71.62 170 VAL A C 1
ATOM 1328 O O . VAL A 1 170 ? -3.086 -8.141 -18.483 1.00 71.62 170 VAL A O 1
ATOM 1331 N N . THR A 1 171 ? -1.003 -8.686 -19.142 1.00 82.12 171 THR A N 1
ATOM 1332 C CA . THR A 1 171 ? -0.489 -8.995 -17.804 1.00 82.12 171 THR A CA 1
ATOM 1333 C C . THR A 1 171 ? 0.311 -7.795 -17.333 1.00 82.12 171 THR A C 1
ATOM 1335 O O . THR A 1 171 ? 0.980 -7.150 -18.135 1.00 82.12 171 THR A O 1
ATOM 1338 N N . GLN A 1 172 ? 0.250 -7.478 -16.049 1.00 86.88 172 GLN A N 1
ATOM 1339 C CA . GLN A 1 172 ? 1.134 -6.486 -15.456 1.00 86.88 172 GLN A CA 1
ATOM 1340 C C . GLN A 1 172 ? 1.911 -7.082 -14.309 1.00 86.88 172 GLN A C 1
ATOM 1342 O O . GLN A 1 172 ? 1.423 -7.995 -13.641 1.00 86.88 172 GLN A O 1
ATOM 1347 N N . ALA A 1 173 ? 3.079 -6.510 -14.067 1.00 91.75 173 ALA A N 1
ATOM 1348 C CA . ALA A 1 173 ? 3.672 -6.540 -12.750 1.00 91.75 173 ALA A CA 1
ATOM 1349 C C . ALA A 1 173 ? 4.088 -5.137 -12.338 1.00 91.75 173 ALA A C 1
ATOM 1351 O O . ALA A 1 173 ? 4.483 -4.320 -13.175 1.00 91.75 173 ALA A O 1
ATOM 1352 N N . ASN A 1 174 ? 4.037 -4.884 -11.039 1.00 92.62 174 ASN A N 1
ATOM 1353 C CA . ASN A 1 174 ? 4.575 -3.675 -10.459 1.00 92.62 174 ASN A CA 1
ATOM 1354 C C . ASN A 1 174 ? 5.352 -3.990 -9.179 1.00 92.62 174 ASN A C 1
ATOM 1356 O O . ASN A 1 174 ? 5.087 -4.982 -8.499 1.00 92.62 174 ASN A O 1
ATOM 1360 N N . ALA A 1 175 ? 6.331 -3.140 -8.899 1.00 97.62 175 ALA A N 1
ATOM 1361 C CA . ALA A 1 175 ? 7.204 -3.221 -7.745 1.00 97.62 175 ALA A CA 1
ATOM 1362 C C . ALA A 1 175 ? 7.261 -1.844 -7.084 1.00 97.62 175 ALA A C 1
ATOM 1364 O O . ALA A 1 175 ? 7.566 -0.853 -7.745 1.00 97.62 175 ALA A O 1
ATOM 1365 N N . ASN A 1 176 ? 6.946 -1.781 -5.797 1.00 97.81 176 ASN A N 1
ATOM 1366 C CA . ASN A 1 176 ? 7.014 -0.576 -4.978 1.00 97.81 176 ASN A CA 1
ATOM 1367 C C . ASN A 1 176 ? 8.173 -0.707 -4.002 1.00 97.81 176 ASN A C 1
ATOM 1369 O O . ASN A 1 176 ? 8.028 -1.431 -3.022 1.00 97.81 176 ASN A O 1
ATOM 1373 N N . TRP A 1 177 ? 9.280 -0.014 -4.254 1.00 98.12 177 TRP A N 1
ATOM 1374 C CA . TRP A 1 177 ? 10.436 -0.001 -3.365 1.00 98.12 177 TRP A CA 1
ATOM 1375 C C . TRP A 1 177 ? 10.081 0.700 -2.054 1.00 98.12 177 TRP A C 1
ATOM 1377 O O . TRP A 1 177 ? 9.937 1.923 -2.035 1.00 98.12 177 TRP A O 1
ATOM 1387 N N . ILE A 1 178 ? 9.993 -0.060 -0.960 1.00 94.19 178 ILE A N 1
ATOM 1388 C CA . ILE A 1 178 ? 9.526 0.440 0.344 1.00 94.19 178 ILE A CA 1
ATOM 1389 C C . ILE A 1 178 ? 10.647 0.765 1.340 1.00 94.19 178 ILE A C 1
ATOM 1391 O O . ILE A 1 178 ? 10.387 1.399 2.359 1.00 94.19 178 ILE A O 1
ATOM 1395 N N . PHE A 1 179 ? 11.898 0.390 1.055 1.00 88.69 179 PHE A N 1
ATOM 1396 C CA . PHE A 1 179 ? 13.034 0.589 1.969 1.00 88.69 179 PHE A CA 1
ATOM 1397 C C . PHE A 1 179 ? 13.754 1.924 1.734 1.00 88.69 179 PHE A C 1
ATOM 1399 O O . PHE A 1 179 ? 14.891 1.966 1.264 1.00 88.69 179 PHE A O 1
ATOM 1406 N N . GLY A 1 180 ? 13.088 3.024 2.074 1.00 92.19 180 GLY A N 1
ATOM 1407 C CA . GLY A 1 180 ? 13.692 4.355 2.180 1.00 92.19 180 GLY A CA 1
ATOM 1408 C C . GLY A 1 180 ? 13.157 5.066 3.413 1.00 92.19 180 GLY A C 1
ATOM 1409 O O . GLY A 1 180 ? 12.278 5.928 3.323 1.00 92.19 180 GLY A O 1
ATOM 1410 N N . PHE A 1 181 ? 13.643 4.633 4.575 1.00 94.19 181 PHE A N 1
ATOM 1411 C CA . PHE A 1 181 ? 13.122 5.052 5.870 1.00 94.19 181 PHE A CA 1
ATOM 1412 C C . PHE A 1 181 ? 13.812 6.306 6.411 1.00 94.19 181 PHE A C 1
ATOM 1414 O O . PHE A 1 181 ? 15.017 6.488 6.250 1.00 94.19 181 PHE A O 1
ATOM 1421 N N . ASP A 1 182 ? 13.030 7.159 7.069 1.00 94.38 182 ASP A N 1
ATOM 1422 C CA . ASP A 1 182 ? 13.503 8.272 7.885 1.00 94.38 182 ASP A CA 1
ATOM 1423 C C . ASP A 1 182 ? 13.067 8.046 9.336 1.00 94.38 182 ASP A C 1
ATOM 1425 O O . ASP A 1 182 ? 11.917 8.281 9.716 1.00 94.38 182 ASP A O 1
ATOM 1429 N N . GLU A 1 183 ? 14.012 7.590 10.154 1.00 90.50 183 GLU A N 1
ATOM 1430 C CA . GLU A 1 183 ? 13.787 7.276 11.566 1.00 90.50 183 GLU A CA 1
ATOM 1431 C C . GLU A 1 183 ? 13.499 8.514 12.430 1.00 90.50 183 GLU A C 1
ATOM 1433 O O . GLU A 1 183 ? 13.116 8.377 13.592 1.00 90.50 183 GLU A O 1
ATOM 1438 N N . SER A 1 184 ? 13.635 9.734 11.897 1.00 90.88 184 SER A N 1
ATOM 1439 C CA . SER A 1 184 ? 13.238 10.948 12.619 1.00 90.88 184 SER A CA 1
ATOM 1440 C C . SER A 1 184 ? 11.717 11.147 12.663 1.00 90.88 184 SER A C 1
ATOM 1442 O O . SER A 1 184 ? 11.216 11.861 13.535 1.00 90.88 184 SER A O 1
ATOM 1444 N N . VAL A 1 185 ? 10.961 10.488 11.777 1.00 91.00 185 VAL A N 1
ATOM 1445 C CA . VAL A 1 185 ? 9.498 10.614 11.711 1.00 91.00 185 VAL A CA 1
ATOM 1446 C C . VAL A 1 185 ? 8.857 10.035 12.980 1.00 91.00 185 VAL A C 1
ATOM 1448 O O . VAL A 1 185 ? 9.104 8.864 13.277 1.00 91.00 185 VAL A O 1
ATOM 1451 N N . PRO A 1 186 ? 8.038 10.798 13.739 1.00 89.44 186 PRO A N 1
ATOM 1452 C CA . PRO A 1 186 ? 7.360 10.332 14.952 1.00 89.44 186 PRO A CA 1
ATOM 1453 C C . PRO A 1 186 ? 6.337 9.220 14.664 1.00 89.44 186 PRO A C 1
ATOM 1455 O O . PRO A 1 186 ? 5.735 9.175 13.594 1.00 89.44 186 PRO A O 1
ATOM 1458 N N . ASP A 1 187 ? 6.118 8.343 15.646 1.00 90.12 187 ASP A N 1
ATOM 1459 C CA . ASP A 1 187 ? 5.071 7.324 15.561 1.00 90.12 187 ASP A CA 1
ATOM 1460 C C . ASP A 1 187 ? 3.709 7.979 15.825 1.00 90.12 187 ASP A C 1
ATOM 1462 O O . ASP A 1 187 ? 3.587 8.737 16.794 1.00 90.12 187 ASP A O 1
ATOM 1466 N N . PRO A 1 188 ? 2.676 7.711 15.007 1.00 92.00 188 PRO A N 1
ATOM 1467 C CA . PRO A 1 188 ? 1.318 8.088 15.363 1.00 92.00 188 PRO A CA 1
ATOM 1468 C C . PRO A 1 188 ? 0.823 7.226 16.530 1.00 92.00 188 PRO A C 1
ATOM 1470 O O . PRO A 1 188 ? 1.337 6.140 16.789 1.00 92.00 188 PRO A O 1
ATOM 1473 N N . GLU A 1 189 ? -0.228 7.688 17.207 1.00 91.00 189 GLU A N 1
ATOM 1474 C CA . GLU A 1 189 ? -0.836 6.950 18.322 1.00 91.00 189 GLU A CA 1
ATOM 1475 C C . GLU A 1 189 ? -1.299 5.541 17.914 1.00 91.00 189 GLU A C 1
ATOM 1477 O O . GLU A 1 189 ? -1.132 4.585 18.670 1.00 91.00 189 GLU A O 1
ATOM 1482 N N . PHE A 1 190 ? -1.896 5.431 16.728 1.00 93.19 190 PHE A N 1
ATOM 1483 C CA . PHE A 1 190 ? -2.289 4.182 16.092 1.00 93.19 190 PHE A CA 1
ATOM 1484 C C . PHE A 1 190 ? -2.480 4.405 14.591 1.00 93.19 190 PHE A C 1
ATOM 1486 O O . PHE A 1 190 ? -2.621 5.538 14.123 1.00 93.19 190 PHE A O 1
ATOM 1493 N N . ILE A 1 191 ? -2.541 3.308 13.845 1.00 93.81 191 ILE A N 1
ATOM 1494 C CA . ILE A 1 191 ? -2.928 3.278 12.437 1.00 93.81 191 ILE A CA 1
ATOM 1495 C C . ILE A 1 191 ? -4.059 2.272 12.298 1.00 93.81 191 ILE A C 1
ATOM 1497 O O . ILE A 1 191 ? -3.928 1.117 12.692 1.00 93.81 191 ILE A O 1
ATOM 1501 N N . ALA A 1 192 ? -5.175 2.712 11.733 1.00 93.69 192 ALA A N 1
ATOM 1502 C CA . ALA A 1 192 ? -6.327 1.865 11.476 1.00 93.69 192 ALA A CA 1
ATOM 1503 C C . ALA A 1 192 ? -6.668 1.883 9.988 1.00 93.69 192 ALA A C 1
ATOM 1505 O O . ALA A 1 192 ? -6.486 2.910 9.339 1.00 93.69 192 ALA A O 1
ATOM 1506 N N . PHE A 1 193 ? -7.168 0.765 9.468 1.00 91.88 193 PHE A N 1
ATOM 1507 C CA . PHE A 1 193 ? -7.837 0.690 8.175 1.00 91.88 193 PHE A CA 1
ATOM 1508 C C . PHE A 1 193 ? -9.226 0.070 8.385 1.00 91.88 193 PHE A C 1
ATOM 1510 O O . PHE A 1 193 ? -9.301 -1.110 8.759 1.00 91.88 193 PHE A O 1
ATOM 1517 N N . PRO A 1 194 ? -10.310 0.830 8.153 1.00 88.38 194 PRO A N 1
ATOM 1518 C CA . PRO A 1 194 ? -10.346 2.251 7.815 1.00 88.38 194 PRO A CA 1
ATOM 1519 C C . PRO A 1 194 ? -9.805 3.131 8.943 1.00 88.38 194 PRO A C 1
ATOM 1521 O O . PRO A 1 194 ? -9.829 2.781 10.124 1.00 88.38 194 PRO A O 1
ATOM 1524 N N . GLU A 1 195 ? -9.305 4.282 8.534 1.00 87.12 195 GLU A N 1
ATOM 1525 C CA . GLU A 1 195 ? -8.659 5.294 9.348 1.00 87.12 195 GLU A CA 1
ATOM 1526 C C . GLU A 1 195 ? -9.628 6.050 10.267 1.00 87.12 195 GLU A C 1
ATOM 1528 O O . GLU A 1 195 ? -10.852 6.035 10.087 1.00 87.12 195 GLU A O 1
ATOM 1533 N N . LYS A 1 196 ? -9.064 6.725 11.277 1.00 80.69 196 LYS A N 1
ATOM 1534 C CA . LYS A 1 196 ? -9.823 7.590 12.189 1.00 80.69 196 LYS A CA 1
ATOM 1535 C C . LYS A 1 196 ? -10.368 8.810 11.451 1.00 80.69 196 LYS A C 1
ATOM 1537 O O . LYS A 1 196 ? -9.704 9.335 10.562 1.00 80.69 196 LYS A O 1
ATOM 1542 N N . ASP A 1 197 ? -11.572 9.238 11.831 1.00 70.62 197 ASP A N 1
ATOM 1543 C CA . ASP A 1 197 ? -12.302 10.338 11.180 1.00 70.62 197 ASP A CA 1
ATOM 1544 C C . ASP A 1 197 ? -12.533 10.084 9.676 1.00 70.62 197 ASP A C 1
ATOM 1546 O O . ASP A 1 197 ? -12.730 11.010 8.886 1.00 70.62 197 ASP A O 1
ATOM 1550 N N . GLY A 1 198 ? -12.463 8.799 9.308 1.00 59.38 198 GLY A N 1
ATOM 1551 C CA . GLY A 1 198 ? -12.047 8.344 7.997 1.00 59.38 198 GLY A CA 1
ATOM 1552 C C . GLY A 1 198 ? -13.093 8.399 6.908 1.00 59.38 198 GLY A C 1
ATOM 1553 O O . GLY A 1 198 ? -14.241 8.797 7.096 1.00 59.38 198 GLY A O 1
ATOM 1554 N N . TYR A 1 199 ? -12.593 8.009 5.749 1.00 63.97 199 TYR A N 1
ATOM 1555 C CA . TYR A 1 199 ? -13.135 8.059 4.418 1.00 63.97 199 TYR A CA 1
ATOM 1556 C C . TYR A 1 199 ? -12.759 6.735 3.746 1.00 63.97 199 TYR A C 1
ATOM 1558 O O . TYR A 1 199 ? -11.663 6.553 3.227 1.00 63.97 199 TYR A O 1
ATOM 1566 N N . LEU A 1 200 ? -13.672 5.762 3.758 1.00 63.59 200 LEU A N 1
ATOM 1567 C CA . LEU A 1 200 ? -13.401 4.475 3.114 1.00 63.59 200 LEU A CA 1
ATOM 1568 C C . LEU A 1 200 ? -13.709 4.531 1.613 1.00 63.59 200 LEU A C 1
ATOM 1570 O O . LEU A 1 200 ? -14.820 4.234 1.182 1.00 63.59 200 LEU A O 1
ATOM 1574 N N . TYR A 1 201 ? -12.696 4.863 0.820 1.00 66.38 201 TYR A N 1
ATOM 1575 C CA . TYR A 1 201 ? -12.750 4.783 -0.637 1.00 66.38 201 TYR A CA 1
ATOM 1576 C C . TYR A 1 201 ? -12.612 3.346 -1.137 1.00 66.38 201 TYR A C 1
ATOM 1578 O O . TYR A 1 201 ? -11.987 2.479 -0.522 1.00 66.38 201 TYR A O 1
ATOM 1586 N N . ARG A 1 202 ? -13.195 3.093 -2.308 1.00 70.94 202 ARG A N 1
ATOM 1587 C CA . ARG A 1 202 ? -13.182 1.779 -2.938 1.00 70.94 202 ARG A CA 1
ATOM 1588 C C . ARG A 1 202 ? -11.865 1.543 -3.675 1.00 70.94 202 ARG A C 1
ATOM 1590 O O . ARG A 1 202 ? -11.613 2.137 -4.719 1.00 70.94 202 ARG A O 1
ATOM 1597 N N . LEU A 1 203 ? -11.057 0.645 -3.127 1.00 75.56 203 LEU A N 1
ATOM 1598 C CA . LEU A 1 203 ? -9.781 0.215 -3.695 1.00 75.56 203 LEU A CA 1
ATOM 1599 C C . LEU A 1 203 ? -9.958 -0.687 -4.925 1.00 75.56 203 LEU A C 1
ATOM 1601 O O . LEU A 1 203 ? -10.829 -1.568 -4.950 1.00 75.56 203 LEU A O 1
ATOM 1605 N N . GLU A 1 204 ? -9.084 -0.507 -5.916 1.00 68.81 204 GLU A N 1
ATOM 1606 C CA . GLU A 1 204 ? -8.931 -1.433 -7.042 1.00 68.81 204 GLU A CA 1
ATOM 1607 C C . GLU A 1 204 ? -8.612 -2.850 -6.519 1.00 68.81 204 GLU A C 1
ATOM 1609 O O . GLU A 1 204 ? -7.790 -3.025 -5.623 1.00 68.81 204 GLU A O 1
ATOM 1614 N N . GLY A 1 205 ? -9.313 -3.866 -7.034 1.00 63.97 205 GLY A N 1
ATOM 1615 C CA . GLY A 1 205 ? -9.285 -5.245 -6.514 1.00 63.97 205 GLY A CA 1
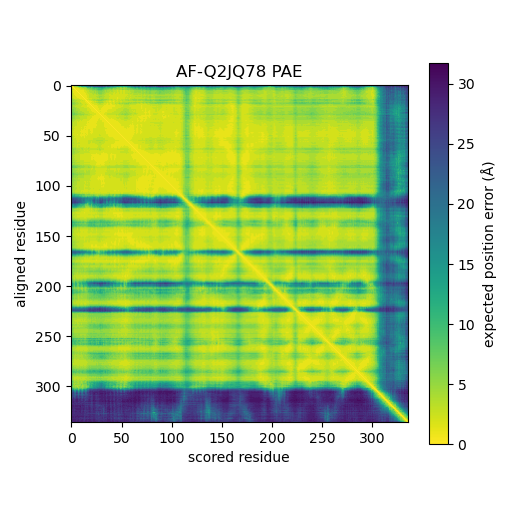ATOM 1616 C C . GLY A 1 205 ? -10.517 -5.640 -5.689 1.00 63.97 205 GLY A C 1
ATOM 1617 O O . GLY A 1 205 ? -10.867 -6.815 -5.647 1.00 63.97 205 GLY A O 1
ATOM 1618 N N . PHE A 1 206 ? -11.237 -4.666 -5.122 1.00 68.38 206 PHE A N 1
ATOM 1619 C CA . PHE A 1 206 ? -12.533 -4.868 -4.446 1.00 68.38 206 PHE A CA 1
ATOM 1620 C C . PHE A 1 206 ? -13.643 -4.015 -5.061 1.00 68.38 206 PHE A C 1
ATOM 1622 O O . PHE A 1 206 ? -14.728 -3.870 -4.495 1.00 68.38 206 PHE A O 1
ATOM 1629 N N . SER A 1 207 ? -13.398 -3.446 -6.242 1.00 66.25 207 SER A N 1
ATOM 16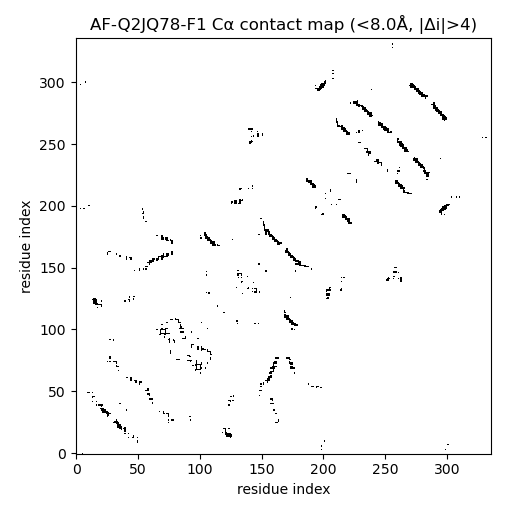30 C CA . SER A 1 207 ? -14.427 -2.709 -6.961 1.00 66.25 207 SER A CA 1
ATOM 1631 C C . SER A 1 207 ? -15.629 -3.615 -7.241 1.00 66.25 207 SER A C 1
ATOM 1633 O O . SER A 1 207 ? -15.500 -4.682 -7.835 1.00 66.25 207 SER A O 1
ATOM 1635 N N . GLY A 1 208 ? -16.804 -3.206 -6.763 1.00 68.75 208 GLY A N 1
ATOM 1636 C CA . GLY A 1 208 ? -18.043 -3.988 -6.825 1.00 68.75 208 GLY A CA 1
ATOM 1637 C C . GLY A 1 208 ? -18.318 -4.888 -5.626 1.00 68.75 208 GLY A C 1
ATOM 1638 O O . GLY A 1 208 ? -19.436 -5.377 -5.512 1.00 68.75 208 GLY A O 1
ATOM 1639 N N . GLN A 1 209 ? -17.368 -5.055 -4.708 1.00 75.19 209 GLN A N 1
ATOM 1640 C CA . GLN A 1 209 ? -17.591 -5.794 -3.469 1.00 75.19 209 GLN A CA 1
ATOM 1641 C C . GLN A 1 209 ? -18.224 -4.892 -2.394 1.00 75.19 209 GLN A C 1
ATOM 1643 O O . GLN A 1 209 ? -18.046 -3.663 -2.426 1.00 75.19 209 GLN A O 1
ATOM 1648 N N . PRO A 1 210 ? -18.988 -5.465 -1.444 1.00 78.31 210 PRO A N 1
ATOM 1649 C CA . PRO A 1 210 ? -19.451 -4.719 -0.280 1.00 78.31 210 PRO A CA 1
ATOM 1650 C C . PRO A 1 210 ? -18.257 -4.273 0.573 1.00 78.31 210 PRO A C 1
ATOM 1652 O O . PRO A 1 210 ? -17.228 -4.943 0.615 1.00 78.31 210 PRO A O 1
ATOM 1655 N N . LEU A 1 211 ? -18.399 -3.167 1.307 1.00 77.62 211 LEU A N 1
ATOM 1656 C CA . LEU A 1 211 ? -17.335 -2.643 2.176 1.00 77.62 211 LEU A CA 1
ATOM 1657 C C . LEU A 1 211 ? -16.920 -3.631 3.285 1.00 77.62 211 LEU A C 1
ATOM 1659 O O . LEU A 1 211 ? -15.796 -3.594 3.777 1.00 77.62 211 LEU A O 1
ATOM 1663 N N . SER A 1 212 ? -17.805 -4.552 3.661 1.00 80.75 212 SER A N 1
ATOM 1664 C CA . SER A 1 212 ? -17.496 -5.634 4.599 1.00 80.75 212 SER A CA 1
ATOM 1665 C C . SER A 1 212 ? -16.516 -6.672 4.033 1.00 80.75 212 SER A C 1
ATOM 1667 O O . SER A 1 212 ? -15.966 -7.458 4.796 1.00 80.75 212 SER A O 1
ATOM 1669 N N . ALA A 1 213 ? -16.283 -6.693 2.713 1.00 81.94 213 ALA A N 1
ATOM 1670 C CA . ALA A 1 213 ? -15.352 -7.626 2.077 1.00 81.94 213 ALA A CA 1
ATOM 1671 C C . ALA A 1 213 ? -13.878 -7.255 2.299 1.00 81.94 213 ALA A C 1
ATOM 1673 O O . ALA A 1 213 ? -13.012 -8.117 2.156 1.00 81.94 213 ALA A O 1
ATOM 1674 N N . TYR A 1 214 ? -13.580 -5.998 2.643 1.00 84.56 214 TYR A N 1
ATOM 1675 C CA . TYR A 1 214 ? -12.220 -5.598 2.989 1.00 84.56 214 TYR A CA 1
ATOM 1676 C C . TYR A 1 214 ? -11.744 -6.332 4.239 1.00 84.56 214 TYR A C 1
ATOM 1678 O O . TYR A 1 214 ? -12.514 -6.580 5.166 1.00 84.56 214 TYR A O 1
ATOM 1686 N N . ARG A 1 215 ? -10.442 -6.614 4.304 1.00 89.69 215 ARG A N 1
ATOM 1687 C CA . ARG A 1 215 ? -9.797 -6.979 5.563 1.00 89.69 215 ARG A CA 1
ATOM 1688 C C . ARG A 1 215 ? -9.481 -5.717 6.356 1.00 89.69 215 ARG A C 1
ATOM 1690 O O . ARG A 1 215 ? -8.774 -4.840 5.855 1.00 89.69 215 ARG A O 1
ATOM 1697 N N . TRP A 1 216 ? -9.982 -5.639 7.581 1.00 92.38 216 TRP A N 1
ATOM 1698 C CA . TRP A 1 216 ? -9.800 -4.498 8.473 1.00 92.38 216 TRP A CA 1
ATOM 1699 C C . TRP A 1 216 ? -8.527 -4.689 9.280 1.00 92.38 216 TRP A C 1
ATOM 1701 O O . TRP A 1 216 ? -8.134 -5.831 9.536 1.00 92.38 216 TRP A O 1
ATOM 1711 N N . SER A 1 217 ? -7.868 -3.595 9.652 1.00 93.94 217 SER A N 1
ATOM 1712 C CA . SER A 1 217 ? -6.603 -3.677 10.380 1.00 93.94 217 SER A CA 1
ATOM 1713 C C . SER A 1 217 ? -6.416 -2.565 11.401 1.00 93.94 217 SER A C 1
ATOM 1715 O O . SER A 1 217 ? -6.892 -1.449 11.205 1.00 93.94 217 SER A O 1
ATOM 1717 N N . PHE A 1 218 ? -5.695 -2.866 12.477 1.00 95.00 218 PHE A N 1
ATOM 1718 C CA . PHE A 1 218 ? -5.316 -1.918 13.517 1.00 95.00 218 PHE A CA 1
ATOM 1719 C C . PHE A 1 218 ? -3.898 -2.209 14.011 1.00 95.00 218 PHE A C 1
ATOM 1721 O O . PHE A 1 218 ? -3.578 -3.349 14.346 1.00 95.00 218 PHE A O 1
ATOM 1728 N N . SER A 1 219 ? -3.068 -1.177 14.086 1.00 93.00 219 SER A N 1
ATOM 1729 C CA . SER A 1 219 ? -1.668 -1.263 14.499 1.00 93.00 219 SER A CA 1
ATOM 1730 C C . SER A 1 219 ? -1.369 -0.146 15.488 1.00 93.00 219 SER A C 1
ATOM 1732 O O . SER A 1 219 ? -1.827 0.985 15.313 1.00 93.00 219 SER A O 1
ATOM 1734 N N . VAL A 1 220 ? -0.553 -0.438 16.496 1.00 91.44 220 VAL A N 1
ATOM 1735 C CA . VAL A 1 220 ? 0.026 0.584 17.371 1.00 91.44 220 VAL A CA 1
ATOM 1736 C C . VAL A 1 220 ? 1.524 0.587 17.121 1.00 91.44 220 VAL A C 1
ATOM 1738 O O . VAL A 1 220 ? 2.199 -0.351 17.544 1.00 91.44 220 VAL A O 1
ATOM 1741 N N . PRO A 1 221 ? 2.054 1.592 16.408 1.00 87.00 221 PRO A N 1
ATOM 1742 C CA . PRO A 1 221 ? 3.491 1.734 16.272 1.00 87.00 221 PRO A CA 1
ATOM 1743 C C . PRO A 1 221 ? 4.128 1.934 17.648 1.00 87.00 221 PRO A C 1
ATOM 1745 O O . PRO A 1 221 ? 3.622 2.684 18.485 1.00 87.00 221 PRO A O 1
ATOM 1748 N N . SER A 1 222 ? 5.228 1.235 17.892 1.00 71.06 222 SER A N 1
ATOM 1749 C CA . SER A 1 222 ? 5.966 1.337 19.145 1.00 71.06 222 SER A CA 1
ATOM 1750 C C . SER A 1 222 ? 7.463 1.235 18.889 1.00 71.06 222 SER A C 1
ATOM 1752 O O . SER A 1 222 ? 8.111 0.238 19.204 1.00 71.06 222 SER A O 1
ATOM 1754 N N . ARG A 1 223 ? 8.067 2.284 18.329 1.00 66.25 223 ARG A N 1
ATOM 1755 C CA . ARG A 1 223 ? 9.530 2.385 18.331 1.00 66.25 223 ARG A CA 1
ATOM 1756 C C . ARG A 1 223 ? 10.034 2.353 19.774 1.00 66.25 223 ARG A C 1
ATOM 1758 O O . ARG A 1 223 ? 9.655 3.176 20.604 1.00 66.25 223 ARG A O 1
ATOM 1765 N N . GLY A 1 224 ? 10.865 1.356 20.077 1.00 50.94 224 GLY A N 1
ATOM 1766 C CA . GLY A 1 224 ? 11.392 1.102 21.422 1.00 50.94 224 GLY A CA 1
ATOM 1767 C C . GLY A 1 224 ? 10.766 -0.083 22.168 1.00 50.94 224 GLY A C 1
ATOM 1768 O O . GLY A 1 224 ? 11.212 -0.382 23.273 1.00 50.94 224 GLY A O 1
ATOM 1769 N N . GLY A 1 225 ? 9.800 -0.801 21.585 1.00 58.69 225 GLY A N 1
ATOM 1770 C CA . GLY A 1 225 ? 9.426 -2.135 22.065 1.00 58.69 225 GLY A CA 1
ATOM 1771 C C . GLY A 1 225 ? 8.194 -2.725 21.381 1.00 58.69 225 GLY A C 1
ATOM 1772 O O . GLY A 1 225 ? 7.673 -2.155 20.435 1.00 58.69 225 GLY A O 1
ATOM 1773 N N . LYS A 1 226 ? 7.782 -3.933 21.768 1.00 72.25 226 LYS A N 1
ATOM 1774 C CA . LYS A 1 226 ? 6.747 -4.691 21.044 1.00 72.25 226 LYS A CA 1
ATOM 1775 C C . LYS A 1 226 ? 5.349 -4.295 21.525 1.00 72.25 226 LYS A C 1
ATOM 1777 O O . LYS A 1 226 ? 5.102 -4.272 22.736 1.00 72.25 226 LYS A O 1
ATOM 1782 N N . ALA A 1 227 ? 4.451 -3.994 20.590 1.00 85.44 227 ALA A N 1
ATOM 1783 C CA . ALA A 1 227 ? 3.027 -3.879 20.864 1.00 85.44 227 ALA A CA 1
ATOM 1784 C C . ALA A 1 227 ? 2.426 -5.287 20.883 1.00 85.44 227 ALA A C 1
ATOM 1786 O O . ALA A 1 227 ? 2.260 -5.903 19.842 1.00 85.44 227 ALA A O 1
ATOM 1787 N N . ASP A 1 228 ? 2.097 -5.802 22.062 1.00 89.25 228 ASP A N 1
ATOM 1788 C CA . ASP A 1 228 ? 1.463 -7.111 22.195 1.00 89.25 228 ASP A CA 1
ATOM 1789 C C . ASP A 1 228 ? -0.043 -6.992 21.927 1.00 89.25 228 ASP A C 1
ATOM 1791 O O . ASP A 1 228 ? -0.795 -6.376 22.695 1.00 89.25 228 ASP A O 1
ATOM 1795 N N . LEU A 1 229 ? -0.459 -7.587 20.807 1.00 91.88 229 LEU A N 1
ATOM 1796 C CA . LEU A 1 229 ? -1.842 -7.642 20.332 1.00 91.88 229 LEU A CA 1
ATOM 1797 C C . LEU A 1 229 ? -2.515 -8.997 20.619 1.00 91.88 229 LEU A C 1
ATOM 1799 O O . LEU A 1 229 ? -3.660 -9.203 20.221 1.00 91.88 229 LEU A O 1
ATOM 1803 N N . SER A 1 230 ? -1.845 -9.928 21.309 1.00 91.56 230 SER A N 1
ATOM 1804 C CA . SER A 1 230 ? -2.329 -11.307 21.504 1.00 91.56 230 SER A CA 1
ATOM 1805 C C . SER A 1 230 ? -3.625 -11.406 22.313 1.00 91.56 230 SER A C 1
ATOM 1807 O O . SER A 1 230 ? -4.360 -12.383 22.188 1.00 91.56 230 SER A O 1
ATOM 1809 N N . GLN A 1 231 ? -3.909 -10.398 23.141 1.00 94.75 231 GLN A N 1
ATOM 1810 C CA . GLN A 1 231 ? -5.131 -10.282 23.944 1.00 94.75 231 GLN A CA 1
ATOM 1811 C C . GLN A 1 231 ? -6.082 -9.205 23.407 1.00 94.75 231 GLN A C 1
ATOM 1813 O O . GLN A 1 231 ? -7.014 -8.801 24.108 1.00 94.75 231 GLN A O 1
ATOM 1818 N N . ALA A 1 232 ? -5.836 -8.705 22.192 1.00 96.00 232 ALA A N 1
ATOM 1819 C CA . ALA A 1 232 ? -6.617 -7.617 21.640 1.00 96.00 232 ALA A CA 1
ATOM 1820 C C . ALA A 1 232 ? -8.060 -8.047 21.346 1.00 96.00 232 ALA A C 1
ATOM 1822 O O . ALA A 1 232 ? -8.319 -9.129 20.817 1.00 96.00 232 ALA A O 1
ATOM 1823 N N . GLN A 1 233 ? -9.005 -7.166 21.659 1.00 97.19 233 GLN A N 1
ATOM 1824 C CA . GLN A 1 233 ? -10.420 -7.337 21.345 1.00 97.19 233 GLN A CA 1
ATOM 1825 C C . GLN A 1 233 ? -10.902 -6.168 20.500 1.00 97.19 233 GLN A C 1
ATOM 1827 O O . GLN A 1 233 ? -10.417 -5.046 20.643 1.00 97.19 233 GLN A O 1
ATOM 1832 N N . VAL A 1 234 ? -11.875 -6.437 19.632 1.00 98.12 234 VAL A N 1
ATOM 1833 C CA . VAL A 1 234 ? -12.460 -5.443 18.731 1.00 98.12 234 VAL A CA 1
ATOM 1834 C C . VAL A 1 234 ? -13.963 -5.423 18.933 1.00 98.12 234 VAL A C 1
ATOM 1836 O O . VAL A 1 234 ? -14.633 -6.444 1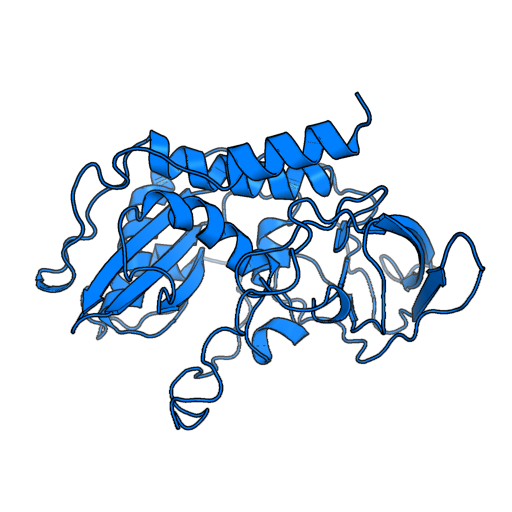8.777 1.00 98.12 234 VAL A O 1
ATOM 1839 N N . ARG A 1 235 ? -14.493 -4.241 19.234 1.00 97.81 235 ARG A N 1
ATOM 1840 C CA . ARG A 1 235 ? -15.925 -3.966 19.258 1.00 97.81 235 ARG A CA 1
ATOM 1841 C C . ARG A 1 235 ? -16.231 -2.838 18.287 1.00 97.81 235 ARG A C 1
ATOM 1843 O O . ARG A 1 235 ? -15.556 -1.812 18.278 1.00 97.81 235 ARG A O 1
ATOM 1850 N N . ILE A 1 236 ? -17.265 -3.045 17.481 1.00 96.25 236 ILE A N 1
ATOM 1851 C CA . ILE A 1 236 ? -17.760 -2.059 16.528 1.00 96.25 236 ILE A CA 1
ATOM 1852 C C . ILE A 1 236 ? -19.237 -1.846 16.811 1.00 96.25 236 ILE A C 1
ATOM 1854 O O . ILE A 1 236 ? -19.990 -2.809 16.960 1.00 96.25 236 ILE A O 1
ATOM 1858 N N . THR A 1 237 ? -19.655 -0.590 16.864 1.00 96.12 237 THR A N 1
ATOM 1859 C CA . THR A 1 237 ? -21.064 -0.217 16.979 1.00 96.12 237 THR A CA 1
ATOM 1860 C C . THR A 1 237 ? -21.422 0.822 15.942 1.00 96.12 237 THR A C 1
ATOM 1862 O O . THR A 1 237 ? -20.643 1.739 15.672 1.00 96.12 237 THR A O 1
ATOM 1865 N N . ASP A 1 238 ? -22.627 0.721 15.408 1.00 93.69 238 ASP A N 1
ATOM 1866 C CA . ASP A 1 238 ? -23.221 1.803 14.651 1.00 93.69 238 ASP A CA 1
ATOM 1867 C C . ASP A 1 238 ? -23.385 3.050 15.532 1.00 93.69 238 ASP A C 1
ATOM 1869 O O . ASP A 1 238 ? -24.047 3.002 16.567 1.00 93.69 238 ASP A O 1
ATOM 1873 N N . ALA A 1 239 ? -22.794 4.177 15.135 1.00 91.50 239 ALA A N 1
ATOM 1874 C CA . ALA A 1 239 ? -22.726 5.358 15.996 1.00 91.50 239 ALA A CA 1
ATOM 1875 C C . ALA A 1 239 ? -24.083 6.060 16.185 1.00 91.50 239 ALA A C 1
ATOM 1877 O O . ALA A 1 239 ? -24.222 6.866 17.102 1.00 91.50 239 ALA A O 1
ATOM 1878 N N . LEU A 1 240 ? -25.068 5.784 15.320 1.00 90.56 240 LEU A N 1
ATOM 1879 C CA . LEU A 1 240 ? -26.406 6.370 15.408 1.00 90.56 240 LEU A CA 1
ATOM 1880 C C . LEU A 1 240 ? -27.353 5.505 16.245 1.00 90.56 240 LEU A C 1
ATOM 1882 O O . LEU A 1 240 ? -28.005 6.004 17.155 1.00 90.56 240 LEU A O 1
ATOM 1886 N N . SER A 1 241 ? -27.451 4.219 15.914 1.00 94.50 241 SER A N 1
ATOM 1887 C CA . SER A 1 241 ? -28.379 3.281 16.558 1.00 94.50 241 SER A CA 1
ATOM 1888 C C . SER A 1 241 ? -27.812 2.626 17.817 1.00 94.50 241 SER A C 1
ATOM 1890 O O . SER A 1 241 ? -28.579 2.139 18.638 1.00 94.50 241 SER A O 1
ATOM 1892 N N . GLY A 1 242 ? -26.486 2.604 17.987 1.00 95.25 242 GLY A N 1
ATOM 1893 C CA . GLY A 1 242 ? -25.813 1.889 19.074 1.00 95.25 242 GLY A CA 1
ATOM 1894 C C . GLY A 1 242 ? -25.730 0.372 18.871 1.00 95.25 242 GLY A C 1
ATOM 1895 O O . GLY A 1 242 ? -25.109 -0.312 19.687 1.00 95.25 242 GLY A O 1
ATOM 1896 N N . GLU A 1 243 ? -26.309 -0.152 17.788 1.00 96.06 243 GLU A N 1
ATOM 1897 C CA . GLU A 1 243 ? -26.329 -1.583 17.490 1.00 96.06 243 GLU A CA 1
ATOM 1898 C C . GLU A 1 243 ? -24.915 -2.125 17.217 1.00 96.06 243 GLU A C 1
ATOM 1900 O O . GLU A 1 243 ? -24.118 -1.471 16.527 1.00 96.06 243 GLU A O 1
ATOM 1905 N N . PRO A 1 244 ? -24.570 -3.318 17.736 1.00 96.94 244 PRO A N 1
ATOM 1906 C CA . PRO A 1 244 ? -23.271 -3.926 17.498 1.00 96.94 244 PRO A CA 1
ATOM 1907 C C . PRO A 1 244 ? -23.147 -4.432 16.056 1.00 96.94 244 PRO A C 1
ATOM 1909 O O . PRO A 1 244 ? -24.058 -5.054 15.509 1.00 96.94 244 PRO A O 1
ATOM 1912 N N . VAL A 1 245 ? -21.973 -4.234 15.460 1.00 95.88 245 VAL A N 1
ATOM 1913 C CA . VAL A 1 245 ? -21.598 -4.856 14.186 1.00 95.88 245 VAL A CA 1
ATOM 1914 C C . VAL A 1 245 ? -20.787 -6.121 14.489 1.00 95.88 245 VAL A C 1
ATOM 1916 O O . VAL A 1 245 ? -19.813 -6.037 15.243 1.00 95.88 245 VAL A O 1
ATOM 1919 N N . PRO A 1 246 ? -21.140 -7.293 13.923 1.00 97.06 246 PRO A N 1
ATOM 1920 C CA . PRO A 1 246 ? -20.373 -8.519 14.126 1.00 97.06 246 PRO A CA 1
ATOM 1921 C C . PRO A 1 246 ? -18.904 -8.362 13.716 1.00 97.06 246 PRO A C 1
ATOM 1923 O O . PRO A 1 246 ? -18.608 -7.808 12.658 1.00 97.06 246 PRO A O 1
ATOM 1926 N N . VAL A 1 247 ? -17.993 -8.897 14.528 1.00 96.69 247 VAL A N 1
ATOM 1927 C CA . VAL A 1 247 ? -16.552 -8.949 14.246 1.00 96.69 247 VAL A CA 1
ATOM 1928 C C . VAL A 1 247 ? -16.085 -10.394 14.344 1.00 96.69 247 VAL A C 1
ATOM 1930 O O . VAL A 1 247 ? -16.516 -11.128 15.231 1.00 96.69 247 VAL A O 1
ATOM 1933 N N . GLY A 1 248 ? -15.217 -10.811 13.427 1.00 94.69 248 GLY A N 1
ATOM 1934 C CA . GLY A 1 248 ? -14.727 -12.183 13.350 1.00 94.69 248 GLY A CA 1
ATOM 1935 C C . GLY A 1 248 ? -13.304 -12.277 12.818 1.00 94.69 248 GLY A C 1
ATOM 1936 O O . GLY A 1 248 ? -12.680 -11.268 12.481 1.00 94.69 248 GLY A O 1
ATOM 1937 N N . ASP A 1 249 ? -12.792 -13.508 12.764 1.00 92.12 249 ASP A N 1
ATOM 1938 C CA . ASP A 1 249 ? -11.475 -13.838 12.212 1.00 92.12 249 ASP A CA 1
ATOM 1939 C C . ASP A 1 249 ? -10.348 -12.923 12.716 1.00 92.12 249 ASP A C 1
ATOM 1941 O O . ASP A 1 249 ? -9.521 -12.479 11.921 1.00 92.12 249 ASP A O 1
ATOM 1945 N N . LEU A 1 250 ? -10.314 -12.599 14.011 1.00 94.62 250 LEU A N 1
ATOM 1946 C CA . LEU A 1 250 ? -9.239 -11.785 14.575 1.00 94.62 250 LEU A CA 1
ATOM 1947 C C . LEU A 1 250 ? -7.918 -12.559 14.485 1.00 94.62 250 LEU A C 1
ATOM 1949 O O . LEU A 1 250 ? -7.840 -13.714 14.906 1.00 94.62 250 LEU A O 1
ATOM 1953 N N . ARG A 1 251 ? -6.883 -11.934 13.921 1.00 92.19 251 ARG A N 1
ATOM 1954 C CA . ARG A 1 251 ? -5.536 -12.505 13.804 1.00 92.19 251 ARG A CA 1
ATOM 1955 C C . ARG A 1 251 ? -4.494 -11.428 14.056 1.00 92.19 251 ARG A C 1
ATOM 1957 O O . ARG A 1 251 ? -4.650 -10.309 13.581 1.00 92.19 251 ARG A O 1
ATOM 1964 N N . VAL A 1 252 ? -3.428 -11.774 14.765 1.00 90.06 252 VAL A N 1
ATOM 1965 C CA . VAL A 1 252 ? -2.216 -10.950 14.807 1.00 90.06 252 VAL A CA 1
ATOM 1966 C C . VAL A 1 252 ? -1.367 -11.362 13.611 1.00 90.06 252 VAL A C 1
ATOM 1968 O O . VAL A 1 252 ? -1.075 -12.547 13.453 1.00 90.06 252 VAL A O 1
ATOM 1971 N N . GLY A 1 253 ? -1.062 -10.407 12.737 1.00 81.50 253 GLY A N 1
ATOM 1972 C CA . GLY A 1 253 ? -0.203 -10.639 11.581 1.00 81.50 253 GLY A CA 1
ATOM 1973 C C . GLY A 1 253 ? 1.234 -10.930 12.006 1.00 81.50 253 GLY A C 1
ATOM 1974 O O . GLY A 1 253 ? 1.675 -10.508 13.074 1.00 81.50 253 GLY A O 1
ATOM 1975 N N . ASP A 1 254 ? 1.976 -11.618 11.147 1.00 82.88 254 ASP A N 1
ATOM 1976 C CA . ASP A 1 254 ? 3.366 -11.989 11.391 1.00 82.88 254 ASP A CA 1
ATOM 1977 C C . ASP A 1 254 ? 4.218 -10.727 11.658 1.00 82.88 254 ASP A C 1
ATOM 1979 O O . ASP A 1 254 ? 4.142 -9.757 10.888 1.00 82.88 254 ASP A O 1
ATOM 1983 N N . PRO A 1 255 ? 5.002 -10.684 12.752 1.00 77.19 255 PRO A N 1
ATOM 1984 C CA . PRO A 1 255 ? 5.834 -9.535 13.102 1.00 77.19 255 PRO A CA 1
ATOM 1985 C C . PRO A 1 255 ? 6.964 -9.246 12.097 1.00 77.19 255 PRO A C 1
ATOM 1987 O O . PRO A 1 255 ? 7.577 -8.186 12.183 1.00 77.19 255 PRO A O 1
ATOM 1990 N N . ALA A 1 256 ? 7.251 -10.139 11.142 1.00 78.69 256 ALA A N 1
ATOM 1991 C CA . ALA A 1 256 ? 8.262 -9.940 10.101 1.00 78.69 256 ALA A CA 1
ATOM 1992 C C . ALA A 1 256 ? 7.883 -8.883 9.041 1.00 78.69 256 ALA A C 1
ATOM 1994 O O . ALA A 1 256 ? 8.720 -8.513 8.214 1.00 78.69 256 ALA A O 1
ATOM 1995 N N . PHE A 1 257 ? 6.643 -8.384 9.056 1.00 77.75 257 PHE A N 1
ATOM 1996 C CA . PHE A 1 257 ? 6.134 -7.415 8.085 1.00 77.75 257 PHE A CA 1
ATOM 1997 C C . PHE A 1 257 ? 5.804 -6.078 8.746 1.00 77.75 257 PHE A C 1
ATOM 1999 O O . PHE A 1 257 ? 4.924 -6.021 9.597 1.00 77.75 257 PHE A O 1
ATOM 2006 N N . GLY A 1 258 ? 6.417 -4.980 8.306 1.00 83.19 258 GLY A N 1
ATOM 2007 C CA . GLY A 1 258 ? 6.056 -3.622 8.726 1.00 83.19 258 GLY A CA 1
ATOM 2008 C C . GLY A 1 258 ? 5.730 -3.496 10.221 1.00 83.19 258 GLY A C 1
ATOM 2009 O O . GLY A 1 258 ? 6.476 -3.958 11.079 1.00 83.19 258 GLY A O 1
ATOM 2010 N N . LEU A 1 259 ? 4.591 -2.877 10.537 1.00 81.94 259 LEU A N 1
ATOM 2011 C CA . LEU A 1 259 ? 4.092 -2.760 11.911 1.00 81.94 259 LEU A CA 1
ATOM 2012 C C . LEU A 1 259 ? 3.356 -4.021 12.354 1.00 81.94 259 LEU A C 1
ATOM 2014 O O . LEU A 1 259 ? 2.522 -4.513 11.600 1.00 81.94 259 LEU A O 1
ATOM 2018 N N . GLU A 1 260 ? 3.542 -4.483 13.588 1.00 86.38 260 GLU A N 1
ATOM 2019 C CA . GLU A 1 260 ? 2.665 -5.503 14.181 1.00 86.38 260 GLU A CA 1
ATOM 2020 C C . GLU A 1 260 ? 1.199 -5.037 14.135 1.00 86.38 260 GLU A C 1
ATOM 2022 O O . GLU A 1 260 ? 0.876 -3.889 14.450 1.00 86.38 260 GLU A O 1
ATOM 2027 N N . THR A 1 261 ? 0.318 -5.900 13.628 1.00 90.88 261 THR A N 1
ATOM 2028 C CA . THR A 1 261 ? -1.018 -5.492 13.180 1.00 90.88 261 THR A CA 1
ATOM 2029 C C . THR A 1 261 ? -2.051 -6.553 13.512 1.00 90.88 261 THR A C 1
ATOM 2031 O O . THR A 1 261 ? -1.885 -7.722 13.178 1.00 90.88 261 THR A O 1
ATOM 2034 N N . LEU A 1 262 ? -3.156 -6.129 14.117 1.00 94.31 262 LEU A N 1
ATOM 2035 C CA . LEU A 1 262 ? -4.359 -6.929 14.278 1.00 94.31 262 LEU A CA 1
ATOM 2036 C C . LEU A 1 262 ? -5.186 -6.826 12.997 1.00 94.31 262 LEU A C 1
ATOM 2038 O O . LEU A 1 262 ? -5.517 -5.719 12.577 1.00 94.31 262 LEU A O 1
ATOM 2042 N N . THR A 1 263 ? -5.560 -7.954 12.400 1.00 94.25 263 THR A N 1
ATOM 2043 C CA . THR A 1 263 ? -6.481 -8.018 11.261 1.00 94.25 263 THR A CA 1
ATOM 2044 C C . THR A 1 263 ? -7.781 -8.709 11.648 1.00 94.25 263 THR A C 1
ATOM 2046 O O . THR A 1 263 ? -7.781 -9.654 12.435 1.00 94.25 263 THR A O 1
ATOM 2049 N N . TYR A 1 264 ? -8.908 -8.250 11.106 1.00 94.62 264 TYR A N 1
ATOM 2050 C CA . TYR A 1 264 ? -10.231 -8.784 11.443 1.00 94.62 264 TYR A CA 1
ATOM 2051 C C . TYR A 1 264 ? -11.229 -8.619 10.291 1.00 94.62 264 TYR A C 1
ATOM 2053 O O . TYR A 1 264 ? -11.035 -7.815 9.376 1.00 94.62 264 TYR A O 1
ATOM 2061 N N . SER A 1 265 ? -12.279 -9.442 10.293 1.00 93.06 265 SER A N 1
ATOM 2062 C CA . SER A 1 265 ? -13.426 -9.316 9.390 1.00 93.06 265 SER A CA 1
ATOM 2063 C C . SER A 1 265 ? -14.563 -8.598 10.099 1.00 93.06 265 SER A C 1
ATOM 2065 O O . SER A 1 265 ? -14.771 -8.793 11.299 1.00 93.06 265 SER A O 1
ATOM 2067 N N . VAL A 1 266 ? -15.338 -7.830 9.344 1.00 91.69 266 VAL A N 1
ATOM 2068 C CA . VAL A 1 266 ? -16.490 -7.088 9.856 1.00 91.69 266 VAL A CA 1
ATOM 2069 C C . VAL A 1 266 ? -17.750 -7.573 9.150 1.00 91.69 266 VAL A C 1
ATOM 2071 O O . VAL A 1 266 ? -17.721 -7.916 7.969 1.00 91.69 266 VAL A O 1
ATOM 2074 N N . GLY A 1 267 ? -18.853 -7.636 9.893 1.00 91.12 267 GLY A N 1
ATOM 2075 C CA . GLY A 1 267 ? -20.179 -7.917 9.365 1.00 91.12 267 GLY A CA 1
ATOM 2076 C C . GLY A 1 267 ? -20.685 -6.816 8.431 1.00 91.12 267 GLY A C 1
ATOM 2077 O O . GLY A 1 267 ? -19.942 -5.958 7.958 1.00 91.12 267 GLY A O 1
ATOM 2078 N N . SER A 1 268 ? -21.986 -6.836 8.148 1.00 87.31 268 SER A N 1
ATOM 2079 C CA . SER A 1 268 ? -22.580 -5.856 7.237 1.00 87.31 268 SER A CA 1
ATOM 2080 C C . SER A 1 268 ? -22.454 -4.433 7.780 1.00 87.31 268 SER A C 1
ATOM 2082 O O . SER A 1 268 ? -22.849 -4.141 8.905 1.00 87.31 268 SER A O 1
ATOM 2084 N N . ILE A 1 269 ? -21.946 -3.552 6.928 1.00 87.12 269 ILE A N 1
ATOM 2085 C CA . ILE A 1 269 ? -21.748 -2.125 7.170 1.00 87.12 269 ILE A CA 1
ATOM 2086 C C . ILE A 1 269 ? -22.162 -1.348 5.920 1.00 87.12 269 ILE A C 1
ATOM 2088 O O . ILE A 1 269 ? -21.980 -1.795 4.787 1.00 87.12 269 ILE A O 1
ATOM 2092 N N . GLN A 1 270 ? -22.744 -0.180 6.137 1.00 83.62 270 GLN A N 1
ATOM 2093 C CA . GLN A 1 270 ? -23.280 0.701 5.101 1.00 83.62 270 GLN A CA 1
ATOM 2094 C C . GLN A 1 270 ? -22.341 1.881 4.816 1.00 83.62 270 GLN A C 1
ATOM 2096 O O . GLN A 1 270 ? -21.757 2.422 5.763 1.00 83.62 270 GLN A O 1
ATOM 2101 N N . PRO A 1 271 ? -22.227 2.318 3.548 1.00 80.75 271 PRO A N 1
ATOM 2102 C CA . PRO A 1 271 ? -21.511 3.538 3.207 1.00 80.75 271 PRO A CA 1
ATOM 2103 C C . PRO A 1 271 ? -22.208 4.777 3.785 1.00 80.75 271 PRO A C 1
ATOM 2105 O O . PRO A 1 271 ? -23.412 4.768 4.041 1.00 80.75 271 PRO A O 1
ATOM 2108 N N . ASN A 1 272 ? -21.453 5.864 3.947 1.00 79.94 272 ASN A N 1
ATOM 2109 C CA . ASN A 1 272 ? -21.906 7.160 4.467 1.00 79.94 272 ASN A CA 1
ATOM 2110 C C . ASN A 1 272 ? -22.544 7.080 5.866 1.00 79.94 272 ASN A C 1
ATOM 2112 O O . ASN A 1 272 ? -23.371 7.916 6.230 1.00 79.94 272 ASN A O 1
ATOM 2116 N N . ARG A 1 273 ? -22.155 6.069 6.651 1.00 85.19 273 ARG A N 1
ATOM 2117 C CA . ARG A 1 273 ? -22.608 5.842 8.023 1.00 85.19 273 ARG A CA 1
ATOM 2118 C C . ARG A 1 273 ? -21.410 5.813 8.967 1.00 85.19 273 ARG A C 1
ATOM 2120 O O . ARG A 1 273 ? -20.340 5.330 8.593 1.00 85.19 273 ARG A O 1
ATOM 2127 N N . ASN A 1 274 ? -21.601 6.358 10.166 1.00 88.19 274 ASN A N 1
ATOM 2128 C CA . ASN A 1 274 ? -20.564 6.443 11.188 1.00 88.19 274 ASN A CA 1
ATOM 2129 C C . ASN A 1 274 ? -20.570 5.186 12.054 1.00 88.19 274 ASN A C 1
ATOM 2131 O O . ASN A 1 274 ? -21.617 4.794 12.570 1.00 88.19 274 ASN A O 1
ATOM 2135 N N . TYR A 1 275 ? -19.390 4.621 12.281 1.00 91.94 275 TYR A N 1
ATOM 2136 C CA . TYR A 1 275 ? -19.185 3.494 13.184 1.00 91.94 275 TYR A CA 1
ATOM 2137 C C . TYR A 1 275 ? -18.124 3.848 14.214 1.00 91.94 275 TYR A C 1
ATOM 2139 O O . TYR A 1 275 ? -17.108 4.462 13.882 1.00 91.94 275 TYR A O 1
ATOM 2147 N N . THR A 1 276 ? -18.360 3.451 15.459 1.00 94.00 276 THR A N 1
ATOM 2148 C CA . THR A 1 276 ? -17.399 3.585 16.553 1.00 94.00 276 THR A CA 1
ATOM 2149 C C . THR A 1 276 ? -16.662 2.270 16.747 1.00 94.00 276 THR A C 1
ATOM 2151 O O . THR A 1 276 ? -17.284 1.220 16.894 1.00 94.00 276 THR A O 1
ATOM 2154 N N . PHE A 1 277 ? -15.338 2.361 16.763 1.00 95.25 277 PHE A N 1
ATOM 2155 C CA . PHE A 1 277 ? -14.388 1.282 16.975 1.00 95.25 277 PHE A CA 1
ATOM 2156 C C . PHE A 1 277 ? -13.816 1.401 18.374 1.00 95.25 277 PHE A C 1
ATOM 2158 O O . PHE A 1 277 ? -13.349 2.469 18.766 1.00 95.25 277 PHE A O 1
ATOM 2165 N N . GLU A 1 278 ? -13.828 0.297 19.103 1.00 97.12 278 GLU A N 1
ATOM 2166 C CA . GLU A 1 278 ? -13.205 0.143 20.410 1.00 97.12 278 GLU A CA 1
ATOM 2167 C C . GLU A 1 278 ? -12.256 -1.052 20.331 1.00 97.12 278 GLU A C 1
ATOM 2169 O O . GLU A 1 278 ? -12.692 -2.195 20.179 1.00 97.12 278 GLU A O 1
ATOM 2174 N N . ILE A 1 279 ? -10.954 -0.774 20.396 1.00 97.44 279 ILE A N 1
ATOM 2175 C CA . ILE A 1 279 ? -9.890 -1.778 20.363 1.00 97.44 279 ILE A CA 1
ATOM 2176 C C . ILE A 1 279 ? -9.2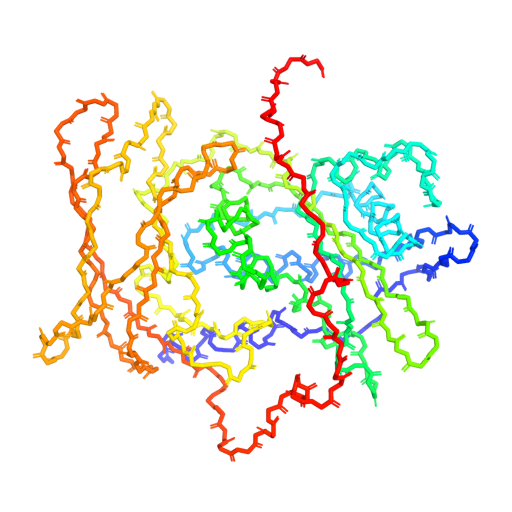44 -1.810 21.740 1.00 97.44 279 ILE A C 1
ATOM 2178 O O . ILE A 1 279 ? -8.689 -0.806 22.173 1.00 97.44 279 ILE A O 1
ATOM 2182 N N . SER A 1 280 ? -9.328 -2.926 22.452 1.00 97.56 280 SER A N 1
ATOM 2183 C CA . SER A 1 280 ? -8.852 -3.042 23.837 1.00 97.56 280 SER A CA 1
ATOM 2184 C C . SER A 1 280 ? -7.870 -4.194 24.002 1.00 97.56 280 SER A C 1
ATOM 2186 O O . SER A 1 280 ? -7.688 -4.986 23.085 1.00 97.56 280 SER A O 1
ATOM 2188 N N . GLY A 1 281 ? -7.219 -4.286 25.165 1.00 96.00 281 GLY A N 1
ATOM 2189 C CA . GLY A 1 281 ? -6.338 -5.411 25.503 1.00 96.00 281 GLY A CA 1
ATOM 2190 C C . GLY A 1 281 ? -4.919 -5.310 24.938 1.00 96.00 281 GLY A C 1
ATOM 2191 O O . GLY A 1 281 ? -4.154 -6.261 25.062 1.00 96.00 281 GLY A O 1
ATOM 2192 N N . ILE A 1 282 ? -4.546 -4.164 24.361 1.00 93.88 282 ILE A N 1
ATOM 2193 C CA . ILE A 1 282 ? -3.224 -3.947 23.760 1.00 93.88 282 ILE A CA 1
ATOM 2194 C C . ILE A 1 282 ? -2.216 -3.586 24.843 1.00 93.88 282 ILE A C 1
ATOM 2196 O O . ILE A 1 282 ? -2.434 -2.633 25.593 1.00 93.88 282 ILE A O 1
ATOM 2200 N N . ARG A 1 283 ? -1.089 -4.292 24.917 1.00 91.94 283 ARG A N 1
ATOM 2201 C CA . ARG A 1 283 ? -0.018 -3.973 25.872 1.00 91.94 283 ARG A CA 1
ATOM 2202 C C . ARG A 1 283 ? 1.179 -3.405 25.136 1.00 91.94 283 ARG A C 1
ATOM 2204 O O . ARG A 1 283 ? 1.665 -3.994 24.180 1.00 91.94 283 ARG A O 1
ATOM 2211 N N . LEU A 1 284 ? 1.690 -2.278 25.616 1.00 89.25 284 LEU A N 1
ATOM 2212 C CA . LEU A 1 284 ? 2.927 -1.697 25.101 1.00 89.25 284 LEU A CA 1
ATOM 2213 C C . LEU A 1 284 ? 4.041 -1.972 26.096 1.00 89.25 284 LEU A C 1
ATOM 2215 O O . LEU A 1 284 ? 3.905 -1.630 27.271 1.00 89.25 284 LEU A O 1
ATOM 2219 N N . ASN A 1 285 ? 5.128 -2.591 25.635 1.00 85.25 285 ASN A N 1
ATOM 2220 C CA . ASN A 1 285 ? 6.339 -2.817 26.430 1.00 85.25 285 ASN A CA 1
ATOM 2221 C C . ASN A 1 285 ? 6.070 -3.549 27.760 1.00 85.25 285 ASN A C 1
ATOM 2223 O O . ASN A 1 285 ? 6.641 -3.209 28.793 1.00 85.25 285 ASN A O 1
ATOM 2227 N N . GLY A 1 286 ? 5.151 -4.523 27.753 1.00 86.00 286 GLY A N 1
ATOM 2228 C CA . GLY A 1 286 ? 4.757 -5.278 28.95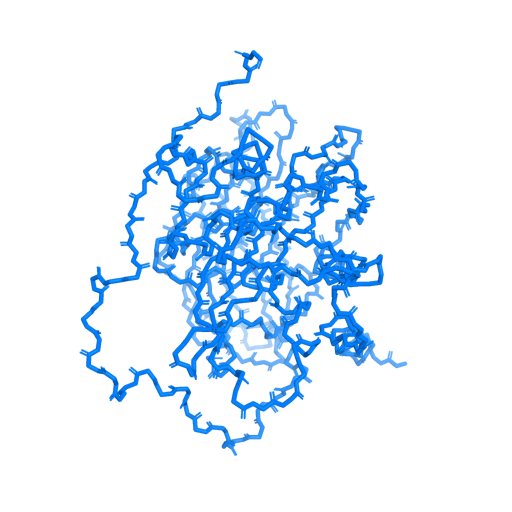1 1.00 86.00 286 GLY A CA 1
ATOM 2229 C C . GLY A 1 286 ? 3.922 -4.490 29.971 1.00 86.00 286 GLY A C 1
ATOM 2230 O O . GLY A 1 286 ? 3.639 -5.000 31.053 1.00 86.00 286 GLY A O 1
ATOM 2231 N N . GLY A 1 287 ? 3.513 -3.263 29.640 1.00 89.56 287 GLY A N 1
ATOM 2232 C CA . GLY A 1 287 ? 2.692 -2.412 30.491 1.00 89.56 287 GLY A CA 1
ATOM 2233 C C . GLY A 1 287 ? 1.245 -2.900 30.684 1.00 89.56 287 GLY A C 1
ATOM 2234 O O . GLY A 1 287 ? 0.842 -3.970 30.201 1.00 89.56 287 GLY A O 1
ATOM 2235 N N . PRO A 1 288 ? 0.427 -2.112 31.406 1.00 93.94 288 PRO A N 1
ATOM 2236 C CA . PRO A 1 288 ? -0.998 -2.391 31.550 1.00 93.94 288 PRO A CA 1
ATOM 2237 C C . PRO A 1 288 ? -1.715 -2.366 30.186 1.00 93.94 288 PRO A C 1
ATOM 2239 O O . PRO A 1 288 ? -1.267 -1.669 29.270 1.00 93.94 288 PRO A O 1
ATOM 2242 N N . PRO A 1 289 ? -2.827 -3.113 30.036 1.00 94.56 289 PRO A N 1
ATOM 2243 C CA . PRO A 1 289 ? -3.596 -3.103 28.800 1.00 94.56 289 PRO A CA 1
ATOM 2244 C C . PRO A 1 289 ? -4.182 -1.710 28.545 1.00 94.56 289 PRO A C 1
ATOM 2246 O O . PRO A 1 289 ? -4.698 -1.056 29.453 1.00 94.56 289 PRO A O 1
ATOM 2249 N N . ARG A 1 290 ? -4.111 -1.274 27.291 1.00 94.69 290 ARG A N 1
ATOM 2250 C CA . ARG A 1 290 ? -4.658 -0.021 26.777 1.00 94.69 290 ARG A CA 1
ATOM 2251 C C . ARG A 1 290 ? -5.871 -0.296 25.898 1.00 94.69 290 ARG A C 1
ATOM 2253 O O . ARG A 1 290 ? -6.014 -1.380 25.324 1.00 94.69 290 ARG A O 1
ATOM 2260 N N . SER A 1 291 ? -6.701 0.733 25.773 1.00 96.12 291 SER A N 1
ATOM 2261 C CA . SER A 1 291 ? -7.826 0.766 24.849 1.00 96.12 291 SER A CA 1
ATOM 2262 C C . SER A 1 291 ? -7.749 2.006 23.972 1.00 96.12 291 SER A C 1
ATOM 2264 O O . SER A 1 291 ? -7.359 3.077 24.435 1.00 96.12 291 SER A O 1
ATOM 2266 N N . TYR A 1 292 ? -8.157 1.845 22.724 1.00 95.69 292 TYR A N 1
ATOM 2267 C CA . TYR A 1 292 ? -8.222 2.872 21.700 1.00 95.69 292 TYR A CA 1
ATOM 2268 C C . TYR A 1 292 ? -9.656 2.957 21.207 1.00 95.69 292 TYR A C 1
ATOM 2270 O O . TYR A 1 292 ? -10.321 1.936 21.019 1.00 95.69 292 TYR A O 1
ATOM 2278 N N . ARG A 1 293 ? -10.138 4.180 21.009 1.00 95.19 293 ARG A N 1
ATOM 2279 C CA . ARG A 1 293 ? -11.498 4.432 20.551 1.00 95.19 293 ARG A CA 1
ATOM 2280 C C . ARG A 1 293 ? -11.482 5.484 19.462 1.00 95.19 293 ARG A C 1
ATOM 2282 O O . ARG A 1 293 ? -10.918 6.555 19.662 1.00 95.19 293 ARG A O 1
ATOM 2289 N N . TYR A 1 294 ? -12.111 5.192 18.334 1.00 93.00 294 TYR A N 1
ATOM 2290 C CA . TYR A 1 294 ? -12.238 6.142 17.234 1.00 93.00 294 TYR A CA 1
ATOM 2291 C C . TYR A 1 294 ? -13.550 5.938 16.485 1.00 93.00 294 TYR A C 1
ATOM 2293 O O . TYR A 1 294 ? -14.149 4.866 16.533 1.00 93.00 294 TYR A O 1
ATOM 2301 N N . THR A 1 295 ? -14.005 6.977 15.795 1.00 89.81 295 THR A N 1
ATOM 2302 C CA . THR A 1 295 ? -15.170 6.909 14.910 1.00 89.81 295 THR A CA 1
ATOM 2303 C C . THR A 1 295 ? -14.705 7.120 13.477 1.00 89.81 295 THR A C 1
ATOM 2305 O O . THR A 1 295 ? -13.775 7.886 13.228 1.00 89.81 295 THR A O 1
ATOM 2308 N N . THR A 1 296 ? -15.329 6.431 12.531 1.00 86.38 296 THR A N 1
ATOM 2309 C CA . THR A 1 296 ? -15.020 6.565 11.104 1.00 86.38 296 THR A CA 1
ATOM 2310 C C . THR A 1 296 ? -16.288 6.476 10.265 1.00 86.38 296 THR A C 1
ATOM 2312 O O . THR A 1 296 ? -17.245 5.792 10.644 1.00 86.38 296 THR A O 1
ATOM 2315 N N . ALA A 1 297 ? -16.298 7.201 9.148 1.00 79.31 297 ALA A N 1
ATOM 2316 C CA . ALA A 1 297 ? -17.400 7.261 8.203 1.00 79.31 297 ALA A CA 1
ATO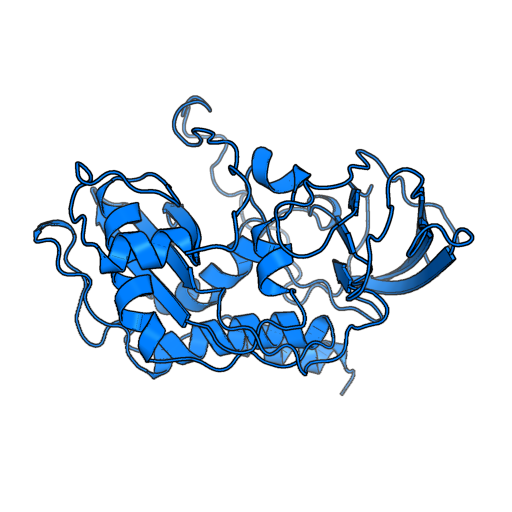M 2317 C C . ALA A 1 297 ? -16.983 6.589 6.893 1.00 79.31 297 ALA A C 1
ATOM 2319 O O . ALA A 1 297 ? -15.975 6.917 6.275 1.00 79.31 297 ALA A O 1
ATOM 2320 N N . LEU A 1 298 ? -17.769 5.637 6.410 1.00 76.88 298 LEU A N 1
ATOM 2321 C CA . LEU A 1 298 ? -17.352 4.875 5.234 1.00 76.88 298 LEU A CA 1
ATOM 2322 C C . LEU A 1 298 ? -17.847 5.545 3.950 1.00 76.88 298 LEU A C 1
ATOM 2324 O O . LEU A 1 298 ? -18.847 5.129 3.375 1.00 76.88 298 LEU A O 1
ATOM 2328 N N . TYR A 1 299 ? -17.217 6.645 3.541 1.00 73.62 299 TYR A N 1
ATOM 2329 C CA . TYR A 1 299 ? -17.656 7.414 2.371 1.00 73.62 299 TYR A CA 1
ATOM 2330 C C . TYR A 1 299 ? -17.382 6.693 1.045 1.00 73.62 299 TYR A C 1
ATOM 2332 O O . TYR A 1 299 ? -16.238 6.582 0.621 1.00 73.62 299 TYR A O 1
ATOM 2340 N N . ASP A 1 300 ? -18.442 6.310 0.333 1.00 71.81 300 ASP A N 1
ATOM 2341 C CA . ASP A 1 300 ? -18.323 5.809 -1.039 1.00 71.81 300 ASP A CA 1
ATOM 2342 C C . ASP A 1 300 ? -18.407 6.973 -2.037 1.00 71.81 300 ASP A C 1
ATOM 2344 O O . ASP A 1 300 ? -19.456 7.602 -2.200 1.00 71.81 300 ASP A O 1
ATOM 2348 N N . CYS A 1 301 ? -17.288 7.275 -2.696 1.00 72.88 301 CYS A N 1
ATOM 2349 C CA . CYS A 1 301 ? -17.201 8.364 -3.670 1.00 72.88 301 CYS A CA 1
ATOM 2350 C C . CYS A 1 301 ? -17.568 7.978 -5.089 1.00 72.88 301 CYS A C 1
ATOM 2352 O O . CYS A 1 301 ? -17.718 8.873 -5.922 1.00 72.88 301 CYS A O 1
ATOM 2354 N N . ASP A 1 302 ? -17.757 6.694 -5.368 1.00 70.94 302 ASP A N 1
ATOM 2355 C CA . ASP A 1 302 ? -18.393 6.241 -6.597 1.00 70.94 302 ASP A CA 1
ATOM 2356 C C . ASP A 1 302 ? -19.456 5.214 -6.230 1.00 70.94 302 ASP A C 1
ATOM 2358 O O . ASP A 1 302 ? -19.293 4.022 -6.525 1.00 70.94 302 ASP A O 1
ATOM 2362 N N . PRO A 1 303 ? -20.552 5.672 -5.592 1.00 60.34 303 PRO A N 1
ATOM 2363 C CA . PRO A 1 303 ? -21.653 4.788 -5.274 1.00 60.34 303 PRO A CA 1
ATOM 2364 C C . PRO A 1 303 ? -22.075 4.125 -6.576 1.00 60.34 303 PRO A C 1
ATOM 2366 O O . PRO A 1 303 ? -22.376 4.804 -7.563 1.00 60.34 303 PRO A O 1
ATOM 2369 N N . GLN A 1 304 ? -22.027 2.795 -6.610 1.00 55.50 304 GLN A N 1
ATOM 2370 C CA . GLN A 1 304 ? -22.474 2.088 -7.796 1.00 55.50 304 GLN A CA 1
ATOM 2371 C C . GLN A 1 304 ? -23.919 2.476 -8.058 1.00 55.50 304 GLN A C 1
ATOM 2373 O O . GLN A 1 304 ? -24.800 2.217 -7.240 1.00 55.50 304 GLN A O 1
ATOM 2378 N N . THR A 1 305 ? -24.182 3.035 -9.237 1.00 43.22 305 THR A N 1
ATOM 2379 C CA . THR A 1 305 ? -25.488 2.815 -9.836 1.00 43.22 305 THR A CA 1
ATOM 2380 C C . THR A 1 305 ? -25.594 1.306 -10.002 1.00 43.22 305 THR A C 1
ATOM 2382 O O . THR A 1 305 ? -24.716 0.687 -10.610 1.00 43.22 305 THR A O 1
ATOM 2385 N N . SER A 1 306 ? -26.610 0.700 -9.393 1.00 41.28 306 SER A N 1
ATOM 2386 C CA . SER A 1 306 ? -26.962 -0.699 -9.625 1.00 41.28 306 SER A CA 1
ATOM 2387 C C . SER A 1 306 ? -26.831 -0.990 -11.122 1.00 41.28 306 SER A C 1
ATOM 2389 O O . SER A 1 306 ? -27.476 -0.290 -11.898 1.00 41.28 306 SER A O 1
ATOM 2391 N N . GLN A 1 307 ? -26.009 -1.981 -11.490 1.00 39.25 307 GLN A N 1
ATOM 2392 C CA . GLN A 1 307 ? -25.589 -2.378 -12.852 1.00 39.25 307 GLN A CA 1
ATOM 2393 C C . GLN A 1 307 ? -24.157 -1.969 -13.250 1.00 39.25 307 GLN A C 1
ATOM 2395 O O . GLN A 1 307 ? -23.923 -1.250 -14.218 1.00 39.25 307 GLN A O 1
ATOM 2400 N N . ARG A 1 308 ? -23.158 -2.580 -12.611 1.00 37.34 308 ARG A N 1
ATOM 2401 C CA . ARG A 1 308 ? -22.083 -3.197 -13.402 1.00 37.34 308 ARG A CA 1
ATOM 2402 C C . ARG A 1 308 ? -22.268 -4.706 -13.232 1.00 37.34 308 ARG A C 1
ATOM 2404 O O . ARG A 1 308 ? -22.372 -5.130 -12.080 1.00 37.34 308 ARG A O 1
ATOM 2411 N N . PRO A 1 309 ? -22.384 -5.513 -14.303 1.00 34.62 309 PRO A N 1
ATOM 2412 C CA . PRO A 1 309 ? -22.344 -6.961 -14.140 1.00 34.62 309 PRO A CA 1
ATOM 2413 C C . PRO A 1 309 ? -21.065 -7.309 -13.376 1.00 34.62 309 PRO A C 1
ATOM 2415 O O . PRO A 1 309 ? -20.028 -6.669 -13.584 1.00 34.62 309 PRO A O 1
ATOM 2418 N N . ALA A 1 310 ? -21.171 -8.264 -12.450 1.00 35.28 310 ALA A N 1
ATOM 2419 C CA . ALA A 1 310 ? -20.021 -8.781 -11.725 1.00 35.28 310 ALA A CA 1
ATOM 2420 C C . ALA A 1 310 ? -18.879 -9.046 -12.724 1.00 35.28 310 ALA A C 1
ATOM 2422 O O . ALA A 1 310 ? -19.152 -9.540 -13.827 1.00 35.28 310 ALA A O 1
ATOM 2423 N N . PRO A 1 311 ? -17.616 -8.712 -12.395 1.00 35.53 311 PRO A N 1
ATOM 2424 C CA . PRO A 1 311 ? -16.495 -9.196 -13.186 1.00 35.53 311 PRO A CA 1
ATOM 2425 C C . PRO A 1 311 ? -16.680 -10.702 -13.358 1.00 35.53 311 PRO A C 1
ATOM 2427 O O . PRO A 1 311 ? -16.992 -11.380 -12.383 1.00 35.53 311 PRO A O 1
ATOM 2430 N N . LEU A 1 312 ? -16.559 -11.194 -14.592 1.00 35.50 312 LEU A N 1
ATOM 2431 C CA . LEU A 1 312 ? -16.700 -12.601 -14.971 1.00 35.50 312 LEU A CA 1
ATOM 2432 C C . LEU A 1 312 ? -15.654 -13.467 -14.243 1.00 35.50 312 LEU A C 1
ATOM 2434 O O . LEU A 1 312 ? -14.685 -13.926 -14.841 1.00 35.50 312 LEU A O 1
ATOM 2438 N N . THR A 1 313 ? -15.820 -13.688 -12.945 1.00 35.34 313 THR A N 1
ATOM 2439 C CA . THR A 1 313 ? -15.092 -14.694 -12.172 1.00 35.34 313 THR A CA 1
ATOM 2440 C C . THR A 1 313 ? -15.833 -16.028 -12.192 1.00 35.34 313 THR A C 1
ATOM 2442 O O . THR A 1 313 ? -15.206 -17.064 -12.005 1.00 35.34 313 THR A O 1
ATOM 2445 N N . GLU A 1 314 ? -17.128 -16.040 -12.524 1.00 31.67 314 GLU A N 1
ATOM 2446 C CA . GLU A 1 314 ? -17.950 -17.262 -12.552 1.00 31.67 314 GLU A CA 1
ATOM 2447 C C . GLU A 1 314 ? -17.981 -17.996 -13.906 1.00 31.67 314 GLU A C 1
ATOM 2449 O O . GLU A 1 314 ? -18.606 -19.043 -14.023 1.00 31.67 314 GLU A O 1
ATOM 2454 N N . GLY A 1 315 ? -17.278 -17.511 -14.935 1.00 27.73 315 GLY A N 1
ATOM 2455 C CA . GLY A 1 315 ? -17.388 -18.074 -16.290 1.00 27.73 315 GLY A CA 1
ATOM 2456 C C . GLY A 1 315 ? -16.200 -18.879 -16.821 1.00 27.73 315 GLY A C 1
ATOM 2457 O O . GLY A 1 315 ? -16.317 -19.448 -17.901 1.00 27.73 315 GLY A O 1
ATOM 2458 N N . LEU A 1 316 ? -15.042 -18.905 -16.150 1.00 31.86 316 LEU A N 1
ATOM 2459 C CA . LEU A 1 316 ? -13.798 -19.336 -16.816 1.00 31.86 316 LEU A CA 1
ATOM 2460 C C . LEU A 1 316 ? -13.230 -20.696 -16.408 1.00 31.86 316 LEU A C 1
ATOM 2462 O O . LEU A 1 316 ? -12.217 -21.083 -16.982 1.00 31.86 316 LEU A O 1
ATOM 2466 N N . GLY A 1 317 ? -13.841 -21.442 -15.479 1.00 27.45 317 GLY A N 1
ATOM 2467 C CA . GLY A 1 317 ? -13.415 -22.823 -15.189 1.00 27.45 317 GLY A CA 1
ATOM 2468 C C . GLY A 1 317 ? -11.913 -22.983 -14.895 1.00 27.45 317 GLY A C 1
ATOM 2469 O O . GLY A 1 317 ? -11.355 -24.055 -15.112 1.00 27.45 317 GLY A O 1
ATOM 2470 N N . ILE A 1 318 ? -11.243 -21.918 -14.439 1.00 32.16 318 ILE A N 1
ATOM 2471 C CA . ILE A 1 318 ? -9.818 -21.942 -14.113 1.00 32.16 318 ILE A CA 1
ATOM 2472 C C . ILE A 1 318 ? -9.715 -22.567 -12.723 1.00 32.16 318 ILE A C 1
ATOM 2474 O O . ILE A 1 318 ? -10.229 -21.979 -11.767 1.00 32.16 318 ILE A O 1
ATOM 2478 N N . PRO A 1 319 ? -9.091 -23.747 -12.564 1.00 24.27 319 PRO A N 1
ATOM 2479 C CA . PRO A 1 319 ? -8.914 -24.321 -11.244 1.00 24.27 319 PRO A CA 1
ATOM 2480 C C . PRO A 1 319 ? -8.113 -23.338 -10.366 1.00 24.27 319 PRO A C 1
ATOM 2482 O O . PRO A 1 319 ? -7.120 -22.780 -10.842 1.00 24.27 319 PRO A O 1
ATOM 2485 N N . PRO A 1 320 ? -8.467 -23.166 -9.077 1.00 31.17 320 PRO A N 1
ATOM 2486 C CA . PRO A 1 320 ? -7.829 -22.216 -8.152 1.00 31.17 320 PRO A CA 1
ATOM 2487 C C . PRO A 1 320 ? -6.307 -22.386 -7.959 1.00 31.17 320 PRO A C 1
ATOM 2489 O O . PRO A 1 320 ? -5.685 -21.624 -7.226 1.00 31.17 320 PRO A O 1
ATOM 2492 N N . ARG A 1 321 ? -5.697 -23.402 -8.579 1.00 28.02 321 ARG A N 1
ATOM 2493 C CA . ARG A 1 321 ? -4.312 -23.838 -8.367 1.00 28.02 321 ARG A CA 1
ATOM 2494 C C . ARG A 1 321 ? -3.257 -23.108 -9.200 1.00 28.02 321 ARG A C 1
ATOM 2496 O O . ARG A 1 321 ? -2.080 -23.336 -8.960 1.00 28.02 321 ARG A O 1
ATOM 2503 N N . LEU A 1 322 ? -3.637 -22.252 -10.149 1.00 28.86 322 LEU A N 1
ATOM 2504 C CA . LEU A 1 322 ? -2.682 -21.616 -11.072 1.00 28.86 322 LEU A CA 1
ATOM 2505 C C . LEU A 1 322 ? -2.353 -20.149 -10.773 1.00 28.86 322 LEU A C 1
ATOM 2507 O O . LEU A 1 322 ? -1.656 -19.529 -11.566 1.00 28.86 322 LEU A O 1
ATOM 2511 N N . LEU A 1 323 ? -2.818 -19.591 -9.651 1.00 35.75 323 LEU A N 1
ATOM 2512 C CA . LEU A 1 323 ? -2.545 -18.186 -9.330 1.00 35.75 323 LEU A CA 1
ATOM 2513 C C . LEU A 1 323 ? -1.640 -17.945 -8.121 1.00 35.75 323 LEU A C 1
ATOM 2515 O O . LEU A 1 323 ? -1.171 -16.827 -7.972 1.00 35.75 323 LEU A O 1
ATOM 2519 N N . TRP A 1 324 ? -1.365 -18.922 -7.261 1.00 37.81 324 TRP A N 1
ATOM 2520 C CA . TRP A 1 324 ? -0.786 -18.587 -5.958 1.00 37.81 324 TRP A CA 1
ATOM 2521 C C . TRP A 1 324 ? 0.116 -19.713 -5.459 1.00 37.81 324 TRP A C 1
ATOM 2523 O O . TRP A 1 324 ? -0.366 -20.725 -4.949 1.00 37.81 324 TRP A O 1
ATOM 2533 N N . GLN A 1 325 ? 1.429 -19.548 -5.624 1.00 28.20 325 GLN A N 1
ATOM 2534 C CA . GLN A 1 325 ? 2.420 -20.319 -4.876 1.00 28.20 325 GLN A CA 1
ATOM 2535 C C . GLN A 1 325 ? 2.917 -19.475 -3.701 1.00 28.20 325 GLN A C 1
ATOM 2537 O O . GLN A 1 325 ? 3.265 -18.308 -3.859 1.00 28.20 325 GLN A O 1
ATOM 2542 N N . ARG A 1 326 ? 2.874 -20.087 -2.515 1.00 31.48 326 ARG A N 1
ATOM 2543 C CA . ARG A 1 326 ? 3.470 -19.605 -1.267 1.00 31.48 326 ARG A CA 1
ATOM 2544 C C . ARG A 1 326 ? 4.987 -19.513 -1.399 1.00 31.48 326 ARG A C 1
ATOM 2546 O O . ARG A 1 326 ? 5.580 -20.435 -1.941 1.00 31.48 326 ARG A O 1
ATOM 2553 N N . GLU A 1 327 ? 5.576 -18.552 -0.701 1.00 35.78 327 GLU A N 1
ATOM 2554 C CA . GLU A 1 327 ? 6.809 -18.764 0.064 1.00 35.78 327 GLU A CA 1
ATOM 2555 C C . GLU A 1 327 ? 6.621 -18.094 1.441 1.00 35.78 327 GLU A C 1
ATOM 2557 O O . GLU A 1 327 ? 6.048 -17.001 1.509 1.00 35.78 327 GLU A O 1
ATOM 2562 N N . PRO A 1 328 ? 7.034 -18.731 2.549 1.00 27.80 328 PRO A N 1
ATOM 2563 C CA . PRO A 1 328 ? 7.155 -18.060 3.836 1.00 27.80 328 PRO A CA 1
ATOM 2564 C C . PRO A 1 328 ? 8.217 -16.956 3.741 1.00 27.80 328 PRO A C 1
ATOM 2566 O O . PRO A 1 328 ? 9.331 -17.180 3.269 1.00 27.80 328 PRO A O 1
ATOM 2569 N N . PHE A 1 329 ? 7.881 -15.755 4.208 1.00 37.19 329 PHE A N 1
ATOM 2570 C CA . PHE A 1 329 ? 8.861 -14.692 4.413 1.00 37.19 329 PHE A CA 1
ATOM 2571 C C . PHE A 1 329 ? 9.862 -15.160 5.474 1.00 37.19 329 PHE A C 1
ATOM 2573 O O . PHE A 1 329 ? 9.555 -15.191 6.663 1.00 37.19 329 PHE A O 1
ATOM 2580 N N . ASN A 1 330 ? 11.074 -15.529 5.064 1.00 28.97 330 ASN A N 1
ATOM 2581 C CA . ASN A 1 330 ? 12.168 -15.654 6.015 1.00 28.97 330 ASN A CA 1
ATOM 2582 C C . ASN A 1 330 ? 12.558 -14.242 6.461 1.00 28.97 330 ASN A C 1
ATOM 2584 O O . ASN A 1 330 ? 12.991 -13.418 5.656 1.00 28.97 330 ASN A O 1
ATOM 2588 N N . SER A 1 331 ? 12.354 -13.986 7.752 1.00 28.03 331 SER A N 1
ATOM 2589 C CA . SER A 1 331 ? 12.726 -12.780 8.490 1.00 28.03 331 SER A CA 1
ATOM 2590 C C . SER A 1 331 ? 14.001 -12.118 7.959 1.00 28.03 331 SER A C 1
ATOM 2592 O O . SER A 1 331 ? 15.052 -12.758 7.865 1.00 28.03 331 SER A O 1
ATOM 2594 N N . PHE A 1 332 ? 13.915 -10.819 7.671 1.00 34.34 332 PHE A N 1
ATOM 2595 C CA . PHE A 1 332 ? 15.065 -9.962 7.405 1.00 34.34 332 PHE A CA 1
ATOM 2596 C C . PHE A 1 332 ? 16.071 -10.073 8.560 1.00 34.34 332 PHE A C 1
ATOM 2598 O O . PHE A 1 332 ? 15.769 -9.674 9.681 1.00 34.34 332 PHE A O 1
ATOM 2605 N N . ASN A 1 333 ? 17.268 -10.601 8.297 1.00 24.55 333 ASN A N 1
ATOM 2606 C CA . ASN A 1 333 ? 18.404 -10.431 9.198 1.00 24.55 333 ASN A CA 1
ATOM 2607 C C . ASN A 1 333 ? 19.084 -9.103 8.822 1.00 24.55 333 ASN A C 1
ATOM 2609 O O . ASN A 1 333 ? 19.598 -8.999 7.704 1.00 24.55 333 ASN A O 1
ATOM 2613 N N . PRO A 1 334 ? 19.053 -8.065 9.675 1.00 26.12 334 PRO A N 1
ATOM 2614 C CA . PRO A 1 334 ? 19.538 -6.738 9.324 1.00 26.12 334 PRO A CA 1
ATOM 2615 C C . PRO A 1 334 ? 21.050 -6.653 9.548 1.00 26.12 334 PRO A C 1
ATOM 2617 O O . PRO A 1 334 ? 21.503 -5.805 10.298 1.00 26.12 334 PRO A O 1
ATOM 2620 N N . LEU A 1 335 ? 21.839 -7.552 8.962 1.00 26.02 335 LEU A N 1
ATOM 2621 C CA . LEU A 1 335 ? 23.302 -7.489 8.997 1.00 26.02 335 LEU A CA 1
ATOM 2622 C C . LEU A 1 335 ? 23.871 -8.136 7.728 1.00 26.02 335 LEU A C 1
ATOM 2624 O O . LEU A 1 335 ? 24.105 -9.345 7.696 1.00 26.02 335 LEU A O 1
ATOM 2628 N N . ASN A 1 336 ? 23.998 -7.326 6.673 1.00 29.30 336 ASN A N 1
ATOM 2629 C CA . ASN A 1 336 ? 25.166 -7.209 5.782 1.00 29.30 336 ASN A CA 1
ATOM 2630 C C . ASN A 1 336 ? 24.860 -6.275 4.611 1.00 29.30 336 ASN A C 1
ATOM 2632 O O . ASN A 1 336 ? 23.861 -6.531 3.895 1.00 29.30 336 ASN A O 1
#

Foldseek 3Di:
DPPLVVLLVLQVVLLFFDDDQFPFAADLPVLRLGAGDPRLFVSLQSLLQSVLVLQVAHGAAEDPVLAVLQSLLFSQCVSQQHADLQDDPPTRSDDPSNNPLSVQWDKDKDWPLPPPDDDCRNCSNLVSLCLQQQPDDVCLQASQSNLLSNQRFQHYKTKHKHWDDDPNITMMMMTIRRPDGDPVGDFDQKGWVVHFQGEAEDGDNQVVPAPLPGKIKIFGDDDPFAWDCVQKDKWKAFPPPRHTWDKDDWHFHDPLGRTTMIIIGTHHDDAQTKMKMKIWQIDTPNDDIDIDIGIYGHHYSCPDPPDDPDSPPPPDPDPPPPHDDDDDPDHDPPDD